Protein AF-A0A2V9DFV7-F1 (afdb_monomer_lite)

Radius of gyration: 19.42 Å; chains: 1; bounding box: 41×51×47 Å

Structure (mmCIF, N/CA/C/O backbone):
data_AF-A0A2V9DFV7-F1
#
_entry.id   AF-A0A2V9DFV7-F1
#
loop_
_atom_site.group_PDB
_atom_site.id
_atom_site.type_symbol
_atom_site.label_atom_id
_atom_site.label_alt_id
_atom_site.label_comp_id
_atom_site.label_asym_id
_atom_site.label_entity_id
_atom_site.label_seq_id
_atom_site.pdbx_PDB_ins_code
_atom_site.Cartn_x
_atom_site.Cartn_y
_atom_site.Cartn_z
_atom_site.occupancy
_atom_site.B_iso_or_equiv
_atom_site.auth_seq_id
_atom_site.auth_comp_id
_atom_site.auth_asym_id
_atom_site.auth_atom_id
_atom_site.pdbx_PDB_model_num
ATOM 1 N N . MET A 1 1 ? 3.235 -15.804 6.729 1.00 54.19 1 MET A N 1
ATOM 2 C CA . MET A 1 1 ? 2.057 -16.683 6.561 1.00 54.19 1 MET A CA 1
ATOM 3 C C . MET A 1 1 ? 1.629 -16.596 5.111 1.00 54.19 1 MET A C 1
ATOM 5 O O . MET A 1 1 ? 1.825 -15.545 4.516 1.00 54.19 1 MET A O 1
ATOM 9 N N . GLN A 1 2 ? 1.103 -17.683 4.562 1.00 50.47 2 GLN A N 1
ATOM 10 C CA . GLN A 1 2 ? 0.587 -17.732 3.204 1.00 50.47 2 GLN A CA 1
ATOM 11 C C . GLN A 1 2 ? -0.926 -17.979 3.248 1.00 50.47 2 GLN A C 1
ATOM 13 O O . GLN A 1 2 ? -1.361 -18.866 3.981 1.00 50.47 2 GLN A O 1
ATOM 18 N N . ALA A 1 3 ? -1.713 -17.205 2.502 1.00 55.41 3 ALA A N 1
ATOM 19 C CA . ALA A 1 3 ? -3.104 -17.540 2.195 1.00 55.41 3 ALA A CA 1
ATOM 20 C C . ALA A 1 3 ? -3.160 -17.851 0.706 1.00 55.41 3 ALA A C 1
ATOM 22 O O . ALA A 1 3 ? -2.707 -17.027 -0.086 1.00 55.41 3 ALA A O 1
ATOM 23 N N . HIS A 1 4 ? -3.617 -19.053 0.347 1.00 57.66 4 HIS A N 1
ATOM 24 C CA . HIS A 1 4 ? -3.520 -19.550 -1.030 1.00 57.66 4 HIS A CA 1
ATOM 25 C C . HIS A 1 4 ? -2.113 -19.346 -1.604 1.00 57.66 4 HIS A C 1
ATOM 27 O O . HIS A 1 4 ? -1.909 -18.802 -2.682 1.00 57.66 4 HIS A O 1
ATOM 33 N N . ALA A 1 5 ? -1.118 -19.640 -0.758 1.00 67.75 5 ALA A N 1
ATOM 34 C CA . ALA A 1 5 ? 0.299 -19.515 -1.052 1.00 67.75 5 ALA A CA 1
ATOM 35 C C . ALA A 1 5 ? 0.847 -18.103 -1.390 1.00 67.75 5 ALA A C 1
ATOM 37 O O . ALA A 1 5 ? 2.057 -17.994 -1.594 1.00 67.75 5 ALA A O 1
ATOM 38 N N . PHE A 1 6 ? 0.032 -17.039 -1.330 1.00 77.88 6 PHE A N 1
ATOM 39 C CA . PHE A 1 6 ? 0.486 -15.644 -1.413 1.00 77.88 6 PHE A CA 1
ATOM 40 C C . PHE A 1 6 ? 0.871 -15.082 -0.046 1.00 77.88 6 PHE A C 1
ATOM 42 O O . PHE A 1 6 ? 0.235 -15.402 0.969 1.00 77.88 6 PHE A O 1
ATOM 49 N N . PRO A 1 7 ? 1.880 -14.200 0.012 1.00 85.38 7 PRO A N 1
ATOM 50 C CA . PRO A 1 7 ? 2.286 -13.586 1.259 1.00 85.38 7 PRO A CA 1
ATOM 51 C C . PRO A 1 7 ? 1.279 -12.497 1.654 1.00 85.38 7 PRO A C 1
ATOM 53 O O . PRO A 1 7 ? 1.305 -11.400 1.119 1.00 85.38 7 PRO A O 1
ATOM 56 N N . VAL A 1 8 ? 0.390 -12.779 2.608 1.00 90.69 8 VAL A N 1
ATOM 57 C CA . VAL A 1 8 ? -0.599 -11.812 3.129 1.00 90.69 8 VAL A CA 1
ATOM 58 C C . VAL A 1 8 ? -0.438 -11.608 4.637 1.00 90.69 8 VAL A C 1
ATOM 60 O O . VAL A 1 8 ? 0.301 -12.340 5.314 1.00 90.69 8 VAL A O 1
ATOM 63 N N . LEU A 1 9 ? -1.135 -10.612 5.186 1.00 91.38 9 LEU A N 1
ATOM 64 C CA . LEU A 1 9 ? -1.293 -10.477 6.632 1.00 91.38 9 LEU A CA 1
ATOM 65 C C . LEU A 1 9 ? -2.339 -11.449 7.168 1.00 91.38 9 LEU A C 1
ATOM 67 O O . LEU A 1 9 ? -3.342 -11.758 6.531 1.00 91.38 9 LEU A O 1
ATOM 71 N N . CYS A 1 10 ? -2.104 -11.914 8.387 1.00 92.00 10 CYS A N 1
ATOM 72 C CA . CYS A 1 10 ? -3.077 -12.709 9.122 1.00 92.00 10 CYS A CA 1
ATOM 73 C C . CYS A 1 10 ? -4.190 -11.807 9.647 1.00 92.00 10 CYS A C 1
ATOM 75 O O . CYS A 1 10 ? -3.902 -10.698 10.091 1.00 92.00 10 CYS A O 1
ATOM 77 N N . GLY A 1 11 ? -5.427 -12.296 9.694 1.00 94.75 11 GLY A N 1
ATOM 78 C CA . GLY A 1 11 ? -6.503 -11.520 10.291 1.00 94.75 11 GLY A CA 1
ATOM 79 C C . GLY A 1 11 ? -7.852 -12.212 10.346 1.00 94.75 11 GLY A C 1
ATOM 80 O O . GLY A 1 11 ? -7.972 -13.416 10.125 1.00 94.75 11 GLY A O 1
ATOM 81 N N . LEU A 1 12 ? -8.862 -11.415 10.674 1.00 96.38 12 LEU A N 1
ATOM 82 C CA . LEU A 1 12 ? -10.252 -11.803 10.860 1.00 96.38 12 LEU A CA 1
ATOM 83 C C . LEU A 1 12 ? -11.132 -10.976 9.928 1.00 96.38 12 LEU A C 1
ATOM 85 O O . LEU A 1 12 ? -11.000 -9.757 9.883 1.00 96.38 12 LEU A O 1
ATOM 89 N N . ILE A 1 13 ? -12.064 -11.628 9.237 1.00 96.06 13 ILE A N 1
ATOM 90 C CA . ILE A 1 13 ? -13.083 -10.964 8.418 1.00 96.06 13 ILE A CA 1
ATOM 91 C C . ILE A 1 13 ? -14.398 -10.994 9.194 1.00 96.06 13 ILE A C 1
ATOM 93 O O . ILE A 1 13 ? -14.888 -12.065 9.554 1.00 96.06 13 ILE A O 1
ATOM 97 N N . LEU A 1 14 ? -14.961 -9.821 9.472 1.00 96.31 14 LEU A N 1
ATOM 98 C CA . LEU A 1 14 ? -16.123 -9.631 10.329 1.00 96.31 14 LEU A CA 1
ATOM 99 C C . LEU A 1 14 ? -17.201 -8.835 9.585 1.00 96.31 14 LEU A C 1
ATOM 101 O O . LEU A 1 14 ? -17.011 -7.667 9.253 1.00 96.31 14 LEU A O 1
ATOM 105 N N . GLY A 1 15 ? -18.364 -9.455 9.371 1.00 93.62 15 GLY A N 1
ATOM 106 C CA . GLY A 1 15 ? -19.565 -8.762 8.878 1.00 93.62 15 GLY A CA 1
ATOM 107 C C . GLY A 1 15 ? -20.386 -8.079 9.981 1.00 93.62 15 GLY A C 1
ATOM 108 O O . GLY A 1 15 ? -21.369 -7.408 9.692 1.00 93.62 15 GLY A O 1
ATOM 109 N N . GLY A 1 16 ? -20.017 -8.275 11.249 1.00 95.81 16 GLY A N 1
ATOM 110 C CA . GLY A 1 16 ? -20.704 -7.708 12.405 1.00 95.81 16 GLY A CA 1
ATOM 111 C C . GLY A 1 16 ? -20.123 -8.204 13.729 1.00 95.81 16 GLY A C 1
ATOM 112 O O . GLY A 1 16 ? -19.316 -9.144 13.772 1.00 95.81 16 GLY A O 1
ATOM 113 N N . TRP A 1 17 ? -20.537 -7.567 14.825 1.00 98.12 17 TRP A N 1
ATOM 114 C CA . TRP A 1 17 ? -20.082 -7.938 16.160 1.00 98.12 17 TRP A CA 1
ATOM 115 C C . TRP A 1 17 ? -21.018 -8.952 16.817 1.00 98.12 17 TRP A C 1
ATOM 117 O O . TRP A 1 17 ? -22.237 -8.809 16.828 1.00 98.12 17 TRP A O 1
ATOM 127 N N . SER A 1 18 ? -20.427 -10.002 17.375 1.00 97.50 18 SER A N 1
ATOM 128 C CA . SER A 1 18 ? -21.111 -11.053 18.121 1.00 97.50 18 SER A CA 1
ATOM 129 C C . SER A 1 18 ? -20.171 -11.582 19.200 1.00 97.50 18 SER A C 1
ATOM 131 O O . SER A 1 18 ? -18.966 -11.334 19.147 1.00 97.50 18 SER A O 1
ATOM 133 N N . ARG A 1 19 ? -20.685 -12.396 20.127 1.00 97.69 19 ARG A N 1
ATOM 134 C CA . ARG A 1 19 ? -19.839 -13.092 21.107 1.00 97.69 19 ARG A CA 1
ATOM 135 C C . ARG A 1 19 ? -18.741 -13.936 20.441 1.00 97.69 19 ARG A C 1
ATOM 137 O O . ARG A 1 19 ? -17.613 -13.954 20.914 1.00 97.69 19 ARG A O 1
ATOM 144 N N . LYS A 1 20 ? -19.046 -14.590 19.311 1.00 97.62 20 LYS A N 1
ATOM 145 C CA . LYS A 1 20 ? -18.047 -15.355 18.543 1.00 97.62 20 LYS A CA 1
ATOM 146 C C . LYS A 1 20 ? -16.973 -14.445 17.943 1.00 97.62 20 LYS A C 1
ATOM 148 O O . LYS A 1 20 ? -15.809 -14.829 17.920 1.00 97.62 20 LYS A O 1
ATOM 153 N N . SER A 1 21 ? -17.358 -13.258 17.467 1.00 97.44 21 SER A N 1
ATOM 154 C CA . SER A 1 21 ? -16.421 -12.257 16.940 1.00 97.44 21 SER A CA 1
ATOM 155 C C . SER A 1 21 ? -15.473 -11.775 18.041 1.00 97.44 21 SER A C 1
ATOM 157 O O . SER A 1 21 ? -14.265 -11.754 17.840 1.00 97.44 21 SER A O 1
ATOM 159 N N . GLU A 1 22 ? -16.009 -11.466 19.223 1.00 98.12 22 GLU A N 1
ATOM 160 C CA . GLU A 1 22 ? -15.235 -11.045 20.395 1.00 98.12 22 GLU A CA 1
ATOM 161 C C . GLU A 1 22 ? -14.238 -12.122 20.846 1.00 98.12 22 GLU A C 1
ATOM 163 O O . GLU A 1 22 ? -13.044 -11.852 20.969 1.00 98.12 22 GLU A O 1
ATOM 168 N N . GLU A 1 23 ? -14.698 -13.368 21.002 1.00 98.06 23 GLU A N 1
ATOM 169 C CA . GLU A 1 23 ? -13.837 -14.510 21.335 1.00 98.06 23 GLU A CA 1
ATOM 170 C C . GLU A 1 23 ? -12.735 -14.720 20.279 1.00 98.06 23 GLU A C 1
ATOM 172 O O . GLU A 1 23 ? -11.585 -15.003 20.628 1.00 98.06 23 GLU A O 1
ATOM 177 N N . ALA A 1 24 ? -13.056 -14.545 18.991 1.00 98.00 24 ALA A N 1
ATOM 178 C CA . ALA A 1 24 ? -12.089 -14.653 17.903 1.00 98.00 24 ALA A CA 1
ATOM 179 C C . ALA A 1 24 ? -11.035 -13.536 17.937 1.00 98.00 24 ALA A C 1
ATOM 181 O O . ALA A 1 24 ? -9.853 -13.840 17.777 1.00 98.00 24 ALA A O 1
ATOM 182 N N . VAL A 1 25 ? -11.432 -12.281 18.183 1.00 98.06 25 VAL A N 1
ATOM 183 C CA . VAL A 1 25 ? -10.513 -11.134 18.299 1.00 98.06 25 VAL A CA 1
ATOM 184 C C . VAL A 1 25 ? -9.579 -11.308 19.494 1.00 98.06 25 VAL A C 1
ATOM 186 O O . VAL A 1 25 ? -8.365 -11.222 19.327 1.00 98.06 25 VAL A O 1
ATOM 189 N N . ILE A 1 26 ? -10.110 -11.644 20.675 1.00 98.00 26 ILE A N 1
ATOM 190 C CA . ILE A 1 26 ? -9.298 -11.880 21.881 1.00 98.00 26 ILE A CA 1
ATOM 191 C C . ILE A 1 26 ? -8.288 -13.003 21.636 1.00 98.00 26 ILE A C 1
ATOM 193 O O . ILE A 1 26 ? -7.104 -12.870 21.958 1.00 98.00 26 ILE A O 1
ATOM 197 N N . ARG A 1 27 ? -8.741 -14.118 21.047 1.00 97.88 27 ARG A N 1
ATOM 198 C CA . ARG A 1 27 ? -7.865 -15.245 20.719 1.00 97.88 27 ARG A CA 1
ATOM 199 C C . ARG A 1 27 ? -6.776 -14.831 19.732 1.00 97.88 27 ARG A C 1
ATOM 201 O O . ARG A 1 27 ? -5.616 -15.140 19.985 1.00 97.88 27 ARG A O 1
ATOM 208 N N . PHE A 1 28 ? -7.133 -14.119 18.664 1.00 97.62 28 PHE A N 1
ATOM 209 C CA . PHE A 1 28 ? -6.192 -13.633 17.657 1.00 97.62 28 PHE A CA 1
ATOM 210 C C . PHE A 1 28 ? -5.119 -12.725 18.273 1.00 97.62 28 PHE A C 1
ATOM 212 O O . PHE A 1 28 ? -3.931 -12.997 18.112 1.00 97.62 28 PHE A O 1
ATOM 219 N N . CYS A 1 29 ? -5.520 -11.709 19.044 1.00 97.50 29 CYS A N 1
ATOM 220 C CA . CYS A 1 29 ? -4.601 -10.798 19.731 1.00 97.50 29 CYS A CA 1
ATOM 221 C C . CYS A 1 29 ? -3.649 -11.542 20.675 1.00 97.50 29 CYS A C 1
ATOM 223 O O . CYS A 1 29 ? -2.445 -11.290 20.666 1.00 97.50 29 CYS A O 1
ATOM 225 N N . ARG A 1 30 ? -4.165 -12.511 21.443 1.00 97.06 30 ARG A N 1
ATOM 226 C CA . ARG A 1 30 ? -3.360 -13.331 22.358 1.00 97.06 30 ARG A CA 1
ATOM 227 C C . ARG A 1 30 ? -2.368 -14.230 21.620 1.00 97.06 30 ARG A C 1
ATOM 229 O O . ARG A 1 30 ? -1.208 -14.288 22.003 1.00 97.06 30 ARG A O 1
ATOM 236 N N . GLU A 1 31 ? -2.814 -14.941 20.587 1.00 96.62 31 GLU A N 1
ATOM 237 C CA . GLU A 1 31 ? -1.966 -15.855 19.805 1.00 96.62 31 GLU A CA 1
ATOM 238 C C . GLU A 1 31 ? -0.876 -15.113 19.027 1.00 96.62 31 GLU A C 1
ATOM 240 O O . GLU A 1 31 ? 0.203 -15.657 18.806 1.00 96.62 31 GLU A O 1
ATOM 245 N N . ARG A 1 32 ? -1.147 -13.867 18.628 1.00 94.88 32 ARG A N 1
ATOM 246 C CA . ARG A 1 32 ? -0.197 -13.011 17.908 1.00 94.88 32 ARG A CA 1
ATOM 247 C C . ARG A 1 32 ? 0.623 -12.098 18.804 1.00 94.88 32 ARG A C 1
ATOM 249 O O . ARG A 1 32 ? 1.572 -11.501 18.311 1.00 94.88 32 ARG A O 1
ATOM 256 N N . ASN A 1 33 ? 0.292 -12.020 20.092 1.00 96.38 33 ASN A N 1
ATOM 257 C CA . ASN A 1 33 ? 0.890 -11.093 21.046 1.00 96.38 33 ASN A CA 1
ATOM 258 C C . ASN A 1 33 ? 0.827 -9.630 20.561 1.00 96.38 33 ASN A C 1
ATOM 260 O O . ASN A 1 33 ? 1.839 -8.931 20.518 1.00 96.38 33 ASN A O 1
ATOM 264 N N . VAL A 1 34 ? -0.368 -9.183 20.161 1.00 95.56 34 VAL A N 1
ATOM 265 C CA . VAL A 1 34 ? -0.616 -7.819 19.666 1.00 95.56 34 VAL A CA 1
ATOM 266 C C . VAL A 1 34 ? -1.775 -7.166 20.413 1.00 95.56 34 VAL A C 1
ATOM 268 O O . VAL A 1 34 ? -2.800 -7.799 20.661 1.00 95.56 34 VAL A O 1
ATOM 271 N N . SER A 1 35 ? -1.614 -5.889 20.758 1.00 95.56 35 SER A N 1
ATOM 272 C CA . SER A 1 35 ? -2.653 -5.035 21.353 1.00 95.56 35 SER A CA 1
ATOM 273 C C . SER A 1 35 ? -3.431 -4.237 20.315 1.00 95.56 35 SER A C 1
ATOM 275 O O . SER A 1 35 ? -4.569 -3.845 20.575 1.00 95.56 35 SER A O 1
ATOM 277 N N . ASP A 1 36 ? -2.823 -4.026 19.151 1.00 96.25 36 ASP A N 1
ATOM 278 C CA . ASP A 1 36 ? -3.325 -3.184 18.076 1.00 96.25 36 ASP A CA 1
ATOM 279 C C . ASP A 1 36 ? -3.640 -4.016 16.835 1.00 96.25 36 ASP A C 1
ATOM 281 O O . ASP A 1 36 ? -3.017 -5.047 16.572 1.00 96.25 36 ASP A O 1
ATOM 285 N N . LEU A 1 37 ? -4.622 -3.554 16.070 1.00 96.50 37 LEU A N 1
ATOM 286 C CA . LEU A 1 37 ? -5.129 -4.218 14.877 1.00 96.50 37 LEU A CA 1
ATOM 287 C C . LEU A 1 37 ? -5.132 -3.236 13.715 1.00 96.50 37 LEU A C 1
ATOM 289 O O . LEU A 1 37 ? -5.629 -2.117 13.849 1.00 96.50 37 LEU A O 1
ATOM 293 N N . LEU A 1 38 ? -4.614 -3.667 12.566 1.00 95.56 38 LEU A N 1
ATOM 294 C CA . LEU A 1 38 ? -4.767 -2.924 11.321 1.00 95.56 38 LEU A CA 1
ATOM 295 C C . LEU A 1 38 ? -6.188 -3.134 10.793 1.00 95.56 38 LEU A C 1
ATOM 297 O O . LEU A 1 38 ? -6.636 -4.264 10.605 1.00 95.56 38 LEU A O 1
ATOM 301 N N . VAL A 1 39 ? -6.892 -2.038 10.537 1.00 95.19 39 VAL A N 1
ATOM 302 C CA . VAL A 1 39 ? -8.254 -2.046 10.009 1.00 95.19 39 VAL A CA 1
ATOM 303 C C . VAL A 1 39 ? -8.206 -1.933 8.495 1.00 95.19 39 VAL A C 1
ATOM 305 O O . VAL A 1 39 ? -7.732 -0.939 7.951 1.00 95.19 39 VAL A O 1
ATOM 308 N N . ARG A 1 40 ? -8.781 -2.905 7.800 1.00 93.62 40 ARG A N 1
ATOM 309 C CA . ARG A 1 40 ? -9.197 -2.797 6.399 1.00 93.62 40 ARG A CA 1
ATOM 310 C C . ARG A 1 40 ? -10.720 -2.869 6.343 1.00 93.62 40 ARG A C 1
ATOM 312 O O . ARG A 1 40 ? -11.356 -3.460 7.215 1.00 93.62 40 ARG A O 1
ATOM 319 N N . ILE A 1 41 ? -11.303 -2.217 5.347 1.00 93.44 41 ILE A N 1
ATOM 320 C CA . ILE A 1 41 ? -12.753 -2.167 5.168 1.00 93.44 41 ILE A CA 1
ATOM 321 C C . ILE A 1 41 ? -13.081 -2.471 3.721 1.00 93.44 41 ILE A C 1
ATOM 323 O O . ILE A 1 41 ? -12.396 -1.995 2.821 1.00 93.44 41 ILE A O 1
ATOM 327 N N . GLU A 1 42 ? -14.147 -3.230 3.532 1.00 90.81 42 GLU A N 1
ATOM 328 C CA . GLU A 1 42 ? -14.678 -3.578 2.225 1.00 90.81 42 GLU A CA 1
ATOM 329 C C . GLU A 1 42 ? -16.160 -3.240 2.184 1.00 90.81 42 GLU A C 1
ATOM 331 O O . GLU A 1 42 ? -16.889 -3.469 3.153 1.00 90.81 42 GLU A O 1
ATOM 336 N N . LYS A 1 43 ? -16.629 -2.698 1.061 1.00 89.50 43 LYS A N 1
ATOM 337 C CA . LYS A 1 43 ? -18.053 -2.440 0.848 1.00 89.50 43 LYS A CA 1
ATOM 338 C C . LYS A 1 43 ? -18.532 -3.277 -0.334 1.00 89.50 43 LYS A C 1
ATOM 340 O O . LYS A 1 43 ? -18.165 -2.966 -1.466 1.00 89.50 43 LYS A O 1
ATOM 345 N N . PRO A 1 44 ? -19.342 -4.327 -0.101 1.00 85.62 44 PRO A N 1
ATOM 346 C CA . PRO A 1 44 ? -19.797 -5.208 -1.169 1.00 85.62 44 PRO A CA 1
ATOM 347 C C . PRO A 1 44 ? -20.413 -4.431 -2.340 1.00 85.62 44 PRO A C 1
ATOM 349 O O . PRO A 1 44 ? -21.220 -3.522 -2.140 1.00 85.62 44 PRO A O 1
ATOM 352 N N . GLY A 1 45 ? -20.011 -4.784 -3.562 1.00 81.56 45 GLY A N 1
ATOM 353 C CA . GLY A 1 45 ? -20.468 -4.126 -4.790 1.00 81.56 45 GLY A CA 1
ATOM 354 C C . GLY A 1 45 ? -19.858 -2.745 -5.056 1.00 81.56 45 GLY A C 1
ATOM 355 O O . GLY A 1 45 ? -20.251 -2.090 -6.019 1.00 81.56 45 GLY A O 1
ATOM 356 N N . GLN A 1 46 ? -18.911 -2.278 -4.237 1.00 81.44 46 GLN A N 1
ATOM 357 C CA . GLN A 1 46 ? -18.177 -1.037 -4.478 1.00 81.44 46 GLN A CA 1
ATOM 358 C C . GLN A 1 46 ? -16.680 -1.307 -4.534 1.00 81.44 46 GLN A C 1
ATOM 360 O O . GLN A 1 46 ? -16.111 -1.883 -3.616 1.00 81.44 46 GLN A O 1
ATOM 365 N N . ARG A 1 47 ? -16.026 -0.815 -5.592 1.00 72.56 47 ARG A N 1
ATOM 366 C CA . ARG A 1 47 ? -14.565 -0.906 -5.719 1.00 72.56 47 ARG A CA 1
ATOM 367 C C . ARG A 1 47 ? -13.844 -0.086 -4.647 1.00 72.56 47 ARG A C 1
ATOM 369 O O . ARG A 1 47 ? -12.791 -0.487 -4.176 1.00 72.56 47 ARG A O 1
ATOM 376 N N . TRP A 1 48 ? -14.406 1.065 -4.277 1.00 75.50 48 TRP A N 1
ATOM 377 C CA . TRP A 1 48 ? -13.841 1.948 -3.262 1.00 75.50 48 TRP A CA 1
ATOM 378 C C . TRP A 1 48 ? -14.942 2.560 -2.404 1.00 75.50 48 TRP A C 1
ATOM 380 O O . TRP A 1 48 ? -15.888 3.145 -2.928 1.00 75.50 48 TRP A O 1
ATOM 390 N N . ALA A 1 49 ? -14.779 2.487 -1.084 1.00 83.56 49 ALA A N 1
ATOM 391 C CA . ALA A 1 49 ? -15.562 3.283 -0.149 1.00 83.56 49 ALA A CA 1
ATOM 392 C C . ALA A 1 49 ? -14.938 4.681 0.032 1.00 83.56 49 ALA A C 1
ATOM 394 O O . ALA A 1 49 ? -13.707 4.841 0.014 1.00 83.56 49 ALA A O 1
ATOM 395 N N . THR A 1 50 ? -15.799 5.687 0.233 1.00 84.94 50 THR A N 1
ATOM 396 C CA . THR A 1 50 ? -15.393 7.043 0.649 1.00 84.94 50 THR A CA 1
ATOM 397 C C . THR A 1 50 ? -14.689 6.995 1.999 1.00 84.94 50 THR A C 1
ATOM 399 O O . THR A 1 50 ? -13.629 7.594 2.170 1.00 84.94 50 THR A O 1
ATOM 402 N N . ARG A 1 51 ? -15.246 6.213 2.932 1.00 90.44 51 ARG A N 1
ATOM 403 C CA . ARG A 1 51 ? -14.579 5.886 4.185 1.00 90.44 51 ARG A CA 1
ATOM 404 C C . ARG A 1 51 ? -13.291 5.126 3.890 1.00 90.44 51 ARG A C 1
ATOM 406 O O . ARG A 1 51 ? -13.265 4.243 3.032 1.00 90.44 51 ARG A O 1
ATOM 413 N N . ARG A 1 52 ? -12.217 5.474 4.587 1.00 89.44 52 ARG A N 1
ATOM 414 C CA . ARG A 1 52 ? -10.905 4.837 4.459 1.00 89.44 52 ARG A CA 1
ATOM 415 C C . ARG A 1 52 ? -10.707 3.797 5.559 1.00 89.44 52 ARG A C 1
ATOM 417 O O . ARG A 1 52 ? -11.223 3.959 6.657 1.00 89.44 52 ARG A O 1
ATOM 424 N N . GLY A 1 53 ? -9.958 2.744 5.240 1.00 90.56 53 GLY A N 1
ATOM 425 C CA . GLY A 1 53 ? -9.269 1.888 6.209 1.00 90.56 53 GLY A CA 1
ATOM 426 C C . GLY A 1 53 ? -7.771 2.208 6.205 1.00 90.56 53 GLY A C 1
ATOM 427 O O . GLY A 1 53 ? -7.371 3.329 5.893 1.00 90.56 53 GLY A O 1
ATOM 428 N N . GLY A 1 54 ? -6.934 1.214 6.487 1.00 89.69 54 GLY A N 1
ATOM 429 C CA . GLY A 1 54 ? -5.476 1.344 6.485 1.00 89.69 54 GLY A CA 1
ATOM 430 C C . GLY A 1 54 ? -4.927 2.085 7.704 1.00 89.69 54 GLY A C 1
ATOM 431 O O . GLY A 1 54 ? -3.877 2.707 7.610 1.00 89.69 54 GLY A O 1
ATOM 432 N N . TYR A 1 55 ? -5.644 2.065 8.829 1.00 90.56 55 TYR A N 1
ATOM 433 C CA . TYR A 1 55 ? -5.202 2.637 10.103 1.00 90.56 55 TYR A CA 1
ATOM 434 C C . TYR A 1 55 ? -5.247 1.579 11.205 1.00 90.56 55 TYR A C 1
ATOM 436 O O . TYR A 1 55 ? -5.973 0.590 11.099 1.00 90.56 55 TYR A O 1
ATOM 444 N N . THR A 1 56 ? -4.474 1.783 12.268 1.00 92.81 56 THR A N 1
ATOM 445 C CA . THR A 1 56 ? -4.437 0.880 13.420 1.00 92.81 56 THR A CA 1
ATOM 446 C C . THR A 1 56 ? -5.352 1.365 14.536 1.00 92.81 56 THR A C 1
ATOM 448 O O . THR A 1 56 ? -5.459 2.567 14.778 1.00 92.81 56 THR A O 1
ATOM 451 N N . ILE A 1 57 ? -5.981 0.430 15.241 1.00 94.69 57 ILE A N 1
ATOM 452 C CA . ILE A 1 57 ? -6.757 0.695 16.456 1.00 94.69 57 ILE A CA 1
ATOM 453 C C . ILE A 1 57 ? -6.289 -0.210 17.587 1.00 94.69 57 ILE A C 1
ATOM 455 O O . ILE A 1 57 ? -5.837 -1.325 17.330 1.00 94.69 57 ILE A O 1
ATOM 459 N N . ALA A 1 58 ? -6.506 0.215 18.830 1.00 96.25 58 ALA A N 1
ATOM 460 C CA . ALA A 1 58 ? -6.445 -0.700 19.960 1.00 96.25 58 ALA A CA 1
ATOM 461 C C . ALA A 1 58 ? -7.540 -1.771 19.815 1.00 96.25 58 ALA A C 1
ATOM 463 O O . ALA A 1 58 ? -8.681 -1.465 19.451 1.00 96.25 58 ALA A O 1
ATOM 464 N N . SER A 1 59 ? -7.217 -3.022 20.132 1.00 96.88 59 SER A N 1
ATOM 465 C CA . SER A 1 59 ? -8.143 -4.163 20.056 1.00 96.88 59 SER A CA 1
ATOM 466 C C . SER A 1 59 ? -9.426 -3.958 20.872 1.00 96.88 59 SER A C 1
ATOM 468 O O . SER A 1 59 ? -10.504 -4.373 20.452 1.00 96.88 59 SER A O 1
ATOM 470 N N . GLU A 1 60 ? -9.343 -3.225 21.980 1.00 97.00 60 GLU A N 1
ATOM 471 C CA . GLU A 1 60 ? -10.473 -2.818 22.826 1.00 97.00 60 GLU A CA 1
ATOM 472 C C . GLU A 1 60 ? -11.507 -1.962 22.074 1.00 97.00 60 GLU A C 1
ATOM 474 O O . GLU A 1 60 ? -12.698 -1.995 22.379 1.00 97.00 60 GLU A O 1
ATOM 479 N N . SER A 1 61 ? -11.069 -1.222 21.051 1.00 97.31 61 SER A N 1
ATOM 480 C CA . SER A 1 61 ? -11.932 -0.395 20.198 1.00 97.31 61 SER A CA 1
ATOM 481 C C . SER A 1 61 ? -12.559 -1.172 19.036 1.00 97.31 61 SER A C 1
ATOM 483 O O . SER A 1 61 ? -13.362 -0.615 18.287 1.00 97.31 61 SER A O 1
ATOM 485 N N . ALA A 1 62 ? -12.219 -2.455 18.854 1.00 97.44 62 ALA A N 1
ATOM 486 C CA . ALA A 1 62 ? -12.685 -3.238 17.712 1.00 97.44 62 ALA A CA 1
ATOM 487 C C . ALA A 1 62 ? -14.211 -3.376 17.690 1.00 97.44 62 ALA A C 1
ATOM 489 O O . ALA A 1 62 ? -14.817 -3.275 16.625 1.00 97.44 62 ALA A O 1
ATOM 490 N N . ARG A 1 63 ? -14.843 -3.547 18.858 1.00 97.94 63 ARG A N 1
ATOM 491 C CA . ARG A 1 63 ? -16.298 -3.704 18.958 1.00 97.94 63 ARG A CA 1
ATOM 492 C C . ARG A 1 63 ? -17.053 -2.516 18.379 1.00 97.94 63 ARG A C 1
ATOM 494 O O . ARG A 1 63 ? -17.862 -2.691 17.471 1.00 97.94 63 ARG A O 1
ATOM 501 N N . SER A 1 64 ? -16.785 -1.326 18.910 1.00 97.50 64 SER A N 1
ATOM 502 C CA . SER A 1 64 ? -17.496 -0.108 18.519 1.00 97.50 64 SER A CA 1
ATOM 503 C C . SER A 1 64 ? -17.273 0.211 17.044 1.00 97.50 64 SER A C 1
ATOM 505 O O . SER A 1 64 ? -18.214 0.591 16.348 1.00 97.50 64 SER A O 1
ATOM 507 N N . LEU A 1 65 ? -16.053 -0.008 16.542 1.00 96.56 65 LEU A N 1
ATOM 508 C CA . LEU A 1 65 ? -15.742 0.176 15.132 1.00 96.56 65 LEU A CA 1
ATOM 509 C C . LEU A 1 65 ? -16.514 -0.805 14.239 1.00 96.56 65 LEU A C 1
ATOM 511 O O . LEU A 1 65 ? -17.129 -0.373 13.269 1.00 96.56 65 LEU A O 1
ATOM 515 N N . VAL A 1 66 ? -16.498 -2.104 14.552 1.00 97.50 66 VAL A N 1
ATOM 516 C CA . VAL A 1 66 ? -17.175 -3.131 13.742 1.00 97.50 66 VAL A CA 1
ATOM 517 C C . VAL A 1 66 ? -18.687 -2.918 13.739 1.00 97.50 66 VAL A C 1
ATOM 519 O O . VAL A 1 66 ? -19.308 -3.030 12.686 1.00 97.50 66 VAL A O 1
ATOM 522 N N . GLU A 1 67 ? -19.292 -2.586 14.883 1.00 97.31 67 GLU A N 1
ATOM 523 C CA . GLU A 1 67 ? -20.726 -2.273 14.964 1.00 97.31 67 GLU A CA 1
ATOM 524 C C . GLU A 1 67 ? -21.077 -1.049 14.097 1.00 97.31 67 GLU A C 1
ATOM 526 O O . GLU A 1 67 ? -22.046 -1.086 13.335 1.00 97.31 67 GLU A O 1
ATOM 531 N N . ASN A 1 68 ? -20.258 0.009 14.143 1.00 96.06 68 ASN A N 1
ATOM 532 C CA . ASN A 1 68 ? -20.448 1.197 13.314 1.00 96.06 68 ASN A CA 1
ATOM 533 C C . ASN A 1 68 ? -20.291 0.893 11.811 1.00 96.06 68 ASN A C 1
ATOM 535 O O . ASN A 1 68 ? -21.173 1.241 11.030 1.00 96.06 68 ASN A O 1
ATOM 539 N N . LEU A 1 69 ? -19.235 0.186 11.406 1.00 96.06 69 LEU A N 1
ATOM 540 C CA . LEU A 1 69 ? -19.001 -0.190 10.006 1.00 96.06 69 LEU A CA 1
ATOM 541 C C . LEU A 1 69 ? -20.092 -1.123 9.462 1.00 96.06 69 LEU A C 1
ATOM 543 O O . LEU A 1 69 ? -20.564 -0.937 8.339 1.00 96.06 69 LEU A O 1
ATOM 547 N N . ALA A 1 70 ? -20.550 -2.084 10.267 1.00 95.62 70 ALA A N 1
ATOM 548 C CA . ALA A 1 70 ? -21.640 -2.979 9.887 1.00 95.62 70 ALA A CA 1
ATOM 549 C C . ALA A 1 70 ? -22.950 -2.209 9.643 1.00 95.62 70 ALA A C 1
ATOM 551 O O . ALA A 1 70 ? -23.676 -2.520 8.699 1.00 95.62 70 ALA A O 1
ATOM 552 N N . SER A 1 71 ? -23.227 -1.160 10.429 1.00 95.56 71 SER A N 1
ATOM 553 C CA . SER A 1 71 ? -24.395 -0.291 10.212 1.00 95.56 71 SER A CA 1
ATOM 554 C C . SER A 1 71 ? -24.345 0.489 8.887 1.00 95.56 71 SER A C 1
ATOM 556 O O . SER A 1 71 ? -25.385 0.855 8.346 1.00 95.56 71 SER A O 1
ATOM 558 N N . GLU A 1 72 ? -23.149 0.675 8.320 1.00 93.69 72 GLU A N 1
ATOM 559 C CA . GLU A 1 72 ? -22.912 1.302 7.011 1.00 93.69 72 GLU A CA 1
ATOM 560 C C . GLU A 1 72 ? -22.881 0.281 5.853 1.00 93.69 72 GLU A C 1
ATOM 562 O O . GLU A 1 72 ? -22.606 0.640 4.698 1.00 93.69 72 GLU A O 1
ATOM 567 N N . GLY A 1 73 ? -23.163 -0.995 6.153 1.00 93.94 73 GLY A N 1
ATOM 568 C CA . GLY A 1 73 ? -23.120 -2.106 5.204 1.00 93.94 73 GLY A CA 1
ATOM 569 C C . GLY A 1 73 ? -21.701 -2.506 4.793 1.00 93.94 73 GLY A C 1
ATOM 570 O O . GLY A 1 73 ? -21.517 -3.026 3.694 1.00 93.94 73 GLY A O 1
ATOM 571 N N . MET A 1 74 ? -20.695 -2.222 5.627 1.00 94.56 74 MET A N 1
ATOM 572 C CA . MET A 1 74 ? -19.297 -2.564 5.361 1.00 94.56 74 MET A CA 1
ATOM 573 C C . MET A 1 74 ? -18.881 -3.851 6.078 1.00 94.56 74 MET A C 1
ATOM 575 O O . MET A 1 74 ? -19.319 -4.146 7.189 1.00 94.56 74 MET A O 1
ATOM 579 N N . VAL A 1 75 ? -17.970 -4.590 5.452 1.00 94.44 75 VAL A N 1
ATOM 580 C CA . VAL A 1 75 ? -17.228 -5.696 6.056 1.00 94.44 75 VAL A CA 1
ATOM 581 C C . VAL A 1 75 ? -15.940 -5.139 6.650 1.00 94.44 75 VAL A C 1
ATOM 583 O O . VAL A 1 75 ? -15.222 -4.375 6.004 1.00 94.44 75 VAL A O 1
ATOM 586 N N . THR A 1 76 ? -15.640 -5.521 7.888 1.00 96.44 76 THR A N 1
ATOM 587 C CA . THR A 1 76 ? -14.402 -5.132 8.571 1.00 96.44 76 THR A CA 1
ATOM 588 C C . THR A 1 76 ? -13.405 -6.276 8.509 1.00 96.44 76 THR A C 1
ATOM 590 O O . THR A 1 76 ? -13.746 -7.415 8.816 1.00 96.44 76 THR A O 1
ATOM 593 N N . ILE A 1 77 ? -12.162 -5.977 8.162 1.00 96.19 77 ILE A N 1
ATOM 594 C CA . ILE A 1 77 ? -11.061 -6.934 8.160 1.00 96.19 77 ILE A CA 1
ATOM 595 C C . ILE A 1 77 ? -10.034 -6.439 9.180 1.00 96.19 77 ILE A C 1
ATOM 597 O O . ILE A 1 77 ? -9.460 -5.364 9.021 1.00 96.19 77 ILE A O 1
ATOM 601 N N . LEU A 1 78 ? -9.834 -7.201 10.253 1.00 97.00 78 LEU A N 1
ATOM 602 C CA . LEU A 1 78 ? -8.892 -6.886 11.327 1.00 97.00 78 LEU A CA 1
ATOM 603 C C . LEU A 1 78 ? -7.634 -7.728 11.142 1.00 97.00 78 LEU A C 1
ATOM 605 O O . LEU A 1 78 ? -7.694 -8.950 11.259 1.00 97.00 78 LEU A O 1
ATOM 609 N N . LEU A 1 79 ? -6.513 -7.087 10.838 1.00 96.25 79 LEU A N 1
ATOM 610 C CA . LEU A 1 79 ? -5.248 -7.736 10.502 1.00 96.25 79 LEU A CA 1
ATOM 611 C C . LEU A 1 79 ? -4.215 -7.570 11.625 1.00 96.25 79 LEU A C 1
ATOM 613 O O . LEU A 1 79 ? -4.341 -6.688 12.481 1.00 96.25 79 LEU A O 1
ATOM 617 N N . GLU A 1 80 ? -3.163 -8.396 11.592 1.00 94.50 80 GLU A N 1
ATOM 618 C CA . GLU A 1 80 ? -1.943 -8.143 12.368 1.00 94.50 80 GLU A CA 1
ATOM 619 C C . GLU A 1 80 ? -1.425 -6.717 12.078 1.00 94.50 80 GLU A C 1
ATOM 621 O O . GLU A 1 80 ? -1.566 -6.232 10.951 1.00 94.50 80 GLU A O 1
ATOM 626 N N . PRO A 1 81 ? -0.889 -6.001 13.082 1.00 91.31 81 PRO A N 1
ATOM 627 C CA . PRO A 1 81 ? -0.509 -4.609 12.919 1.00 91.31 81 PRO A CA 1
ATOM 628 C C . PRO A 1 81 ? 0.633 -4.481 11.908 1.00 91.31 81 PRO A C 1
ATOM 630 O O . PRO A 1 81 ? 1.696 -5.081 12.059 1.00 91.31 81 PRO A O 1
ATOM 633 N N . ALA A 1 82 ? 0.414 -3.648 10.897 1.00 91.31 82 ALA A N 1
ATOM 634 C CA . ALA A 1 82 ? 1.428 -3.187 9.962 1.00 91.31 82 ALA A CA 1
ATOM 635 C C . ALA A 1 82 ? 1.212 -1.688 9.748 1.00 91.31 82 ALA A C 1
ATOM 637 O O . ALA A 1 82 ? 0.084 -1.254 9.500 1.00 91.31 82 ALA A O 1
ATOM 638 N N . SER A 1 83 ? 2.273 -0.893 9.905 1.00 89.25 83 SER A N 1
ATOM 639 C CA . SER A 1 83 ? 2.173 0.548 9.681 1.00 89.25 83 SER A CA 1
ATOM 640 C C . SER A 1 83 ? 2.351 0.860 8.196 1.00 89.25 83 SER A C 1
ATOM 642 O O . SER A 1 83 ? 3.424 0.567 7.669 1.00 89.25 83 SER A O 1
ATOM 644 N N . PRO A 1 84 ? 1.388 1.544 7.550 1.00 85.00 84 PRO A N 1
ATOM 645 C CA . PRO A 1 84 ? 1.524 2.000 6.164 1.00 85.00 84 PRO A CA 1
ATOM 646 C C . PRO A 1 84 ? 2.550 3.138 6.003 1.00 85.00 84 PRO A C 1
ATOM 648 O O . PRO A 1 84 ? 2.694 3.702 4.921 1.00 85.00 84 PRO A O 1
ATOM 651 N N . TYR A 1 85 ? 3.205 3.564 7.089 1.00 92.50 85 TYR A N 1
ATOM 652 C CA . TYR A 1 85 ? 4.259 4.585 7.071 1.00 92.50 85 TYR A CA 1
ATOM 653 C C . TYR A 1 85 ? 5.666 3.968 7.076 1.00 92.50 85 TYR A C 1
ATOM 655 O O . TYR A 1 85 ? 6.649 4.697 6.973 1.00 92.50 85 TYR A O 1
ATOM 663 N N . MET A 1 86 ? 5.751 2.639 7.203 1.00 93.00 86 MET A N 1
ATOM 664 C CA . MET A 1 86 ? 6.993 1.864 7.310 1.00 93.00 86 MET A CA 1
ATOM 665 C C . MET A 1 86 ? 7.230 0.931 6.121 1.00 93.00 86 MET A C 1
ATOM 667 O O . MET A 1 86 ? 8.118 0.076 6.173 1.00 93.00 86 MET A O 1
ATOM 671 N N . ASP A 1 87 ? 6.426 1.064 5.071 1.00 94.69 87 ASP A N 1
ATOM 672 C CA . ASP A 1 87 ? 6.623 0.319 3.835 1.00 94.69 87 ASP A CA 1
ATOM 673 C C . ASP A 1 87 ? 7.918 0.796 3.162 1.00 94.69 87 ASP A C 1
ATOM 675 O O . ASP A 1 87 ? 8.152 1.994 3.028 1.00 94.69 87 ASP A O 1
ATOM 679 N N . LEU A 1 88 ? 8.777 -0.137 2.752 1.00 95.75 88 LEU A N 1
ATOM 680 C CA . LEU A 1 88 ? 9.997 0.149 1.996 1.00 95.75 88 LEU A CA 1
ATOM 681 C C . LEU A 1 88 ? 9.668 0.520 0.553 1.00 95.75 88 LEU A C 1
ATOM 683 O O . LEU A 1 88 ? 10.206 1.477 0.024 1.00 95.75 88 LEU A O 1
ATOM 687 N N . PHE A 1 89 ? 8.795 -0.252 -0.085 1.00 97.31 89 PHE A N 1
ATOM 688 C CA . PHE A 1 89 ? 8.311 0.008 -1.435 1.00 97.31 89 PHE A CA 1
ATOM 689 C C . PHE A 1 89 ? 6.908 -0.560 -1.553 1.00 97.31 89 PHE A C 1
ATOM 691 O O . PHE A 1 89 ? 6.651 -1.674 -1.089 1.00 97.31 89 PHE A O 1
ATOM 698 N N . SER A 1 90 ? 6.024 0.177 -2.213 1.00 97.31 90 SER A N 1
ATOM 699 C CA . SER A 1 90 ? 4.691 -0.305 -2.558 1.00 97.31 90 SER A CA 1
ATOM 700 C C . SER A 1 90 ? 4.551 -0.379 -4.069 1.00 97.31 90 SER A C 1
ATOM 702 O O . SER A 1 90 ? 4.976 0.523 -4.788 1.00 97.31 90 SER A O 1
ATOM 704 N N . LEU A 1 91 ? 3.977 -1.476 -4.548 1.00 97.38 91 LEU A N 1
ATOM 705 C CA . LEU A 1 91 ? 3.864 -1.798 -5.959 1.00 97.38 91 LEU A CA 1
ATOM 706 C C . LEU A 1 91 ? 2.413 -2.091 -6.313 1.00 97.38 91 LEU A C 1
ATOM 708 O O . LEU A 1 91 ? 1.672 -2.715 -5.549 1.00 97.38 91 LEU A O 1
ATOM 712 N N . THR A 1 92 ? 2.028 -1.697 -7.516 1.00 96.50 92 THR A N 1
ATOM 713 C CA . THR A 1 92 ? 0.832 -2.205 -8.176 1.00 96.50 92 THR A CA 1
ATOM 714 C C . THR A 1 92 ? 1.185 -2.650 -9.582 1.00 96.50 92 THR A C 1
ATOM 716 O O . THR A 1 92 ? 2.159 -2.186 -10.169 1.00 96.50 92 THR A O 1
ATOM 719 N N . SER A 1 93 ? 0.422 -3.590 -10.114 1.00 95.69 93 SER A N 1
ATOM 720 C CA . SER A 1 93 ? 0.608 -4.087 -11.464 1.00 95.69 93 SER A CA 1
ATOM 721 C C . SER A 1 93 ? -0.720 -4.283 -12.161 1.00 95.69 93 SER A C 1
ATOM 723 O O . SER A 1 93 ? -1.733 -4.565 -11.518 1.00 95.69 93 SER A O 1
ATOM 725 N N . VAL A 1 94 ? -0.688 -4.166 -13.481 1.00 94.19 94 VAL A N 1
ATOM 726 C CA . VAL A 1 94 ? -1.760 -4.586 -14.375 1.00 94.19 94 VAL A CA 1
ATOM 727 C C . VAL A 1 94 ? -1.152 -5.573 -15.355 1.00 94.19 94 VAL A C 1
ATOM 729 O O . VAL A 1 94 ? -0.145 -5.278 -15.992 1.00 94.19 94 VAL A O 1
ATOM 732 N N . CYS A 1 95 ? -1.753 -6.751 -15.454 1.00 92.88 95 CYS A N 1
ATOM 733 C CA . CYS A 1 95 ? -1.359 -7.778 -16.400 1.00 92.88 95 CYS A CA 1
ATOM 734 C C . CYS A 1 95 ? -2.486 -8.011 -17.402 1.00 92.88 95 CYS A C 1
ATOM 736 O O . CYS A 1 95 ? -3.634 -8.225 -17.011 1.00 92.88 95 CYS A O 1
ATOM 738 N N . ASP A 1 96 ? -2.140 -7.975 -18.685 1.00 91.31 96 ASP A N 1
ATOM 739 C CA . ASP A 1 96 ? -2.966 -8.462 -19.780 1.00 91.31 96 ASP A CA 1
ATOM 740 C C . ASP A 1 96 ? -2.672 -9.950 -19.970 1.00 91.31 96 ASP A C 1
ATOM 742 O O . ASP A 1 96 ? -1.564 -10.351 -20.334 1.00 91.31 96 ASP A O 1
ATOM 746 N N . VAL A 1 97 ? -3.667 -10.779 -19.662 1.00 88.94 97 VAL A N 1
ATOM 747 C CA . VAL A 1 97 ? -3.515 -12.231 -19.653 1.00 88.94 97 VAL A CA 1
ATOM 748 C C . VAL A 1 97 ? -3.267 -12.731 -21.069 1.00 88.94 97 VAL A C 1
ATOM 750 O O . VAL A 1 97 ? -2.385 -13.557 -21.278 1.00 88.94 97 VAL A O 1
ATOM 753 N N . ASP A 1 98 ? -4.003 -12.232 -22.058 1.00 87.12 98 ASP A N 1
ATOM 754 C CA . ASP A 1 98 ? -3.945 -12.728 -23.434 1.00 87.12 98 ASP A CA 1
ATOM 755 C C . ASP A 1 98 ? -2.573 -12.496 -24.073 1.00 87.12 98 ASP A C 1
ATOM 757 O O . ASP A 1 98 ? -2.023 -13.403 -24.699 1.00 87.12 98 ASP A O 1
ATOM 761 N N . THR A 1 99 ? -2.004 -11.310 -23.872 1.00 88.06 99 THR A N 1
ATOM 762 C CA . THR A 1 99 ? -0.710 -10.911 -24.439 1.00 88.06 99 THR A CA 1
ATOM 763 C C . THR A 1 99 ? 0.479 -11.194 -23.526 1.00 88.06 99 THR A C 1
ATOM 765 O O . THR A 1 99 ? 1.617 -11.097 -23.982 1.00 88.06 99 THR A O 1
ATOM 768 N N . GLY A 1 100 ? 0.238 -11.487 -22.246 1.00 88.62 100 GLY A N 1
ATOM 769 C CA . GLY A 1 100 ? 1.279 -11.627 -21.231 1.00 88.62 100 GLY A CA 1
ATOM 770 C C . GLY A 1 100 ? 1.944 -10.307 -20.840 1.00 88.62 100 GLY A C 1
ATOM 771 O O . GLY A 1 100 ? 2.894 -10.321 -20.062 1.00 88.62 100 GLY A O 1
ATOM 772 N N . LYS A 1 101 ? 1.492 -9.160 -21.362 1.00 92.38 101 LYS A N 1
ATOM 773 C CA . LYS A 1 101 ? 2.079 -7.857 -21.037 1.00 92.38 101 LYS A CA 1
ATOM 774 C C . LYS A 1 101 ? 1.773 -7.465 -19.601 1.00 92.38 101 LYS A C 1
ATOM 776 O O . LYS A 1 101 ? 0.670 -7.686 -19.105 1.00 92.38 101 LYS A O 1
ATOM 781 N N . VAL A 1 102 ? 2.752 -6.845 -18.957 1.00 94.00 102 VAL A N 1
ATOM 782 C CA . VAL A 1 102 ? 2.647 -6.387 -17.578 1.00 94.00 102 VAL A CA 1
ATOM 783 C C . VAL A 1 102 ? 3.226 -4.991 -17.450 1.00 94.00 102 VAL A C 1
ATOM 785 O O . VAL A 1 102 ? 4.372 -4.746 -17.830 1.00 94.00 102 VAL A O 1
ATOM 788 N N . ASP A 1 103 ? 2.451 -4.124 -16.814 1.00 96.12 103 ASP A N 1
ATOM 789 C CA . ASP A 1 103 ? 2.898 -2.840 -16.301 1.00 96.12 103 ASP A CA 1
ATOM 790 C C . ASP A 1 103 ? 2.997 -2.927 -14.778 1.00 96.12 103 ASP A C 1
ATOM 792 O O . ASP A 1 103 ? 2.060 -3.376 -14.116 1.00 96.12 103 ASP A O 1
ATOM 796 N N . VAL A 1 104 ? 4.125 -2.501 -14.215 1.00 97.44 104 VAL A N 1
ATOM 797 C CA . VAL A 1 104 ? 4.344 -2.393 -12.770 1.00 97.44 104 VAL A CA 1
ATOM 798 C C . VAL A 1 104 ? 4.650 -0.948 -12.422 1.00 97.44 104 VAL A C 1
ATOM 800 O O . VAL A 1 104 ? 5.579 -0.347 -12.957 1.00 97.44 104 VAL A O 1
ATOM 803 N N . GLU A 1 105 ? 3.887 -0.405 -11.489 1.00 98.25 105 GLU A N 1
ATOM 804 C CA . GLU A 1 105 ? 4.055 0.927 -10.930 1.00 98.25 105 GLU A CA 1
ATOM 805 C C . GLU A 1 105 ? 4.561 0.816 -9.490 1.00 98.25 105 GLU A C 1
ATOM 807 O O . GLU A 1 105 ? 4.058 0.008 -8.707 1.00 98.25 105 GLU A O 1
ATOM 812 N N . VAL A 1 106 ? 5.558 1.627 -9.137 1.00 98.31 106 VAL A N 1
ATOM 813 C CA . VAL A 1 106 ? 6.222 1.589 -7.826 1.00 98.31 106 VAL A CA 1
ATOM 814 C C . VAL A 1 106 ? 6.172 2.960 -7.172 1.00 98.31 106 VAL A C 1
ATOM 816 O O . VAL A 1 106 ? 6.425 3.963 -7.832 1.00 98.31 106 VAL A O 1
ATOM 819 N N . VAL A 1 107 ? 5.906 3.008 -5.868 1.00 97.81 107 VAL A N 1
ATOM 820 C CA . VAL A 1 107 ? 6.185 4.162 -5.004 1.00 97.81 107 VAL A CA 1
ATOM 821 C C . VAL A 1 107 ? 7.197 3.776 -3.934 1.00 97.81 107 VAL A C 1
ATOM 823 O O . VAL A 1 107 ? 7.280 2.624 -3.503 1.00 97.81 107 VAL A O 1
ATOM 826 N N . GLY A 1 108 ? 7.990 4.772 -3.558 1.00 96.31 108 GLY A N 1
ATOM 827 C CA . GLY A 1 108 ? 9.177 4.619 -2.728 1.00 96.31 108 GLY A CA 1
ATOM 828 C C . GLY A 1 108 ? 8.919 4.431 -1.234 1.00 96.31 108 GLY A C 1
ATOM 829 O O . GLY A 1 108 ? 7.770 4.300 -0.803 1.00 96.31 108 GLY A O 1
ATOM 830 N N . PRO A 1 109 ? 9.995 4.489 -0.437 1.00 96.06 109 PRO A N 1
ATOM 831 C CA . PRO A 1 109 ? 9.940 4.328 1.011 1.00 96.06 109 PRO A CA 1
ATOM 832 C C . PRO A 1 109 ? 8.959 5.282 1.701 1.00 96.06 109 PRO A C 1
ATOM 834 O O . PRO A 1 109 ? 8.944 6.487 1.463 1.00 96.06 109 PRO A O 1
ATOM 837 N N . GLY A 1 110 ? 8.118 4.729 2.578 1.00 95.19 110 GLY A N 1
ATOM 838 C CA . GLY A 1 110 ? 7.112 5.450 3.361 1.00 95.19 110 GLY A CA 1
ATOM 839 C C . GLY A 1 110 ? 5.792 5.735 2.629 1.00 95.19 110 GLY A C 1
ATOM 840 O O . GLY A 1 110 ? 4.871 6.328 3.215 1.00 95.19 110 GLY A O 1
ATOM 841 N N . PHE A 1 111 ? 5.678 5.304 1.370 1.00 96.06 111 PHE A N 1
ATOM 842 C CA . PHE A 1 111 ? 4.443 5.341 0.594 1.00 96.06 111 PHE A CA 1
ATOM 843 C C . PHE A 1 111 ? 3.709 3.999 0.651 1.00 96.06 111 PHE A C 1
ATOM 845 O O . PHE A 1 111 ? 4.303 2.923 0.650 1.00 96.06 111 PHE A O 1
ATOM 852 N N . ASP A 1 112 ? 2.386 4.087 0.656 1.00 92.69 112 ASP A N 1
ATOM 853 C CA . ASP A 1 112 ? 1.454 2.963 0.731 1.00 92.69 112 ASP A CA 1
ATOM 854 C C . ASP A 1 112 ? 0.907 2.669 -0.675 1.00 92.69 112 ASP A C 1
ATOM 856 O O . ASP A 1 112 ? 0.705 3.585 -1.473 1.00 92.69 112 ASP A O 1
ATOM 860 N N . ALA A 1 113 ? 0.604 1.407 -0.984 1.00 91.06 113 ALA A N 1
ATOM 861 C CA . ALA A 1 113 ? 0.011 1.007 -2.262 1.00 91.06 113 ALA A CA 1
ATOM 862 C C . ALA A 1 113 ? -1.272 1.796 -2.588 1.00 91.06 113 ALA A C 1
ATOM 864 O O . ALA A 1 113 ? -1.561 2.080 -3.754 1.00 91.06 113 ALA A O 1
ATOM 865 N N . SER A 1 114 ? -2.022 2.222 -1.561 1.00 89.81 114 SER A N 1
ATOM 866 C CA . SER A 1 114 ? -3.209 3.061 -1.756 1.00 89.81 114 SER A CA 1
ATOM 867 C C . SER A 1 114 ? -2.917 4.440 -2.362 1.00 89.81 114 SER A C 1
ATOM 869 O O . SER A 1 114 ? -3.833 5.035 -2.929 1.00 89.81 114 SER A O 1
ATOM 871 N N . ASP A 1 115 ? -1.682 4.949 -2.257 1.00 92.25 115 ASP A N 1
ATOM 872 C CA . ASP A 1 115 ? -1.273 6.225 -2.856 1.00 92.25 115 ASP A CA 1
ATOM 873 C C . ASP A 1 115 ? -1.314 6.164 -4.393 1.00 92.25 115 ASP A C 1
ATOM 875 O O . ASP A 1 115 ? -1.753 7.125 -5.024 1.00 92.25 115 ASP A O 1
ATOM 879 N N . ILE A 1 116 ? -0.947 5.018 -4.984 1.00 91.12 116 ILE A N 1
ATOM 880 C CA . ILE A 1 116 ? -1.052 4.785 -6.434 1.00 91.12 116 ILE A CA 1
ATOM 881 C C . ILE A 1 116 ? -2.484 4.399 -6.811 1.00 91.12 116 ILE A C 1
ATOM 883 O O . ILE A 1 116 ? -3.089 5.016 -7.684 1.00 91.12 116 ILE A O 1
ATOM 887 N N . LEU A 1 117 ? -3.063 3.403 -6.126 1.00 88.31 117 LEU A N 1
ATOM 888 C CA . LEU A 1 117 ? -4.356 2.806 -6.504 1.00 88.31 117 LEU A CA 1
ATOM 889 C C . LEU A 1 117 ? -5.518 3.804 -6.541 1.00 88.31 117 LEU A C 1
ATOM 891 O O . LEU A 1 117 ? -6.527 3.562 -7.206 1.00 88.31 117 LEU A O 1
ATOM 895 N N . ARG A 1 118 ? -5.399 4.909 -5.801 1.00 85.44 118 ARG A N 1
ATOM 896 C CA . ARG A 1 118 ? -6.412 5.965 -5.735 1.00 85.44 118 ARG A CA 1
ATOM 897 C C . ARG A 1 118 ? -6.014 7.243 -6.474 1.00 85.44 118 ARG A C 1
ATOM 899 O O . ARG A 1 118 ? -6.793 8.190 -6.472 1.00 85.44 118 ARG A O 1
ATOM 906 N N . GLY A 1 119 ? -4.853 7.254 -7.130 1.00 86.06 119 GLY A N 1
ATOM 907 C CA . GLY A 1 119 ? -4.363 8.395 -7.904 1.00 86.06 119 GLY A CA 1
ATOM 908 C C . GLY A 1 119 ? -3.942 9.590 -7.049 1.00 86.06 119 GLY A C 1
ATOM 909 O O . GLY A 1 119 ? -3.920 10.713 -7.549 1.00 86.06 119 GLY A O 1
ATOM 910 N N . ASP A 1 120 ? -3.618 9.372 -5.771 1.00 88.94 120 ASP A N 1
ATOM 911 C CA . ASP A 1 120 ? -3.162 10.442 -4.877 1.00 88.94 120 ASP A CA 1
ATOM 912 C C . ASP A 1 120 ? -1.746 10.906 -5.276 1.00 88.94 120 ASP A C 1
ATOM 914 O O . ASP A 1 120 ? -1.397 12.088 -5.163 1.00 88.94 120 ASP A O 1
ATOM 918 N N . ILE A 1 121 ? -0.929 9.965 -5.761 1.00 93.00 121 ILE A N 1
ATOM 919 C CA . ILE A 1 121 ? 0.478 10.139 -6.118 1.00 93.00 121 ILE A CA 1
ATOM 920 C C . ILE A 1 121 ? 0.756 9.461 -7.467 1.00 93.00 121 ILE A C 1
ATOM 922 O O . ILE A 1 121 ? 0.272 8.364 -7.735 1.00 93.00 121 ILE A O 1
ATOM 926 N N . ASN A 1 122 ? 1.557 10.115 -8.315 1.00 94.69 122 ASN A N 1
ATOM 927 C CA . ASN A 1 122 ? 2.113 9.474 -9.507 1.00 94.69 122 ASN A CA 1
ATOM 928 C C . ASN A 1 122 ? 3.182 8.459 -9.086 1.00 94.69 122 ASN A C 1
ATOM 930 O O . ASN A 1 122 ? 3.926 8.744 -8.146 1.00 94.69 122 ASN A O 1
ATOM 934 N N . PRO A 1 123 ? 3.320 7.323 -9.783 1.00 97.31 123 PRO A N 1
ATOM 935 C CA . PRO A 1 123 ? 4.359 6.362 -9.448 1.00 97.31 123 PRO A CA 1
ATOM 936 C C . PRO A 1 123 ? 5.742 6.996 -9.539 1.00 97.31 123 PRO A C 1
ATOM 938 O O . PRO A 1 123 ? 5.977 7.890 -10.348 1.00 97.31 123 PRO A O 1
ATOM 941 N N . HIS A 1 124 ? 6.653 6.516 -8.706 1.00 98.38 124 HIS A N 1
ATOM 942 C CA . HIS A 1 124 ? 8.051 6.912 -8.721 1.00 98.38 124 HIS A CA 1
ATOM 943 C C . HIS A 1 124 ? 8.844 6.148 -9.777 1.00 98.38 124 HIS A C 1
ATOM 945 O O . HIS A 1 124 ? 9.780 6.687 -10.355 1.00 98.38 124 HIS A O 1
ATOM 951 N N . GLU A 1 125 ? 8.450 4.914 -10.082 1.00 98.50 125 GLU A N 1
ATOM 952 C CA . GLU A 1 125 ? 9.003 4.149 -11.196 1.00 98.50 125 GLU A CA 1
ATOM 953 C C . GLU A 1 125 ? 7.901 3.402 -11.935 1.00 98.50 125 GLU A C 1
ATOM 955 O O . GLU A 1 125 ? 6.889 3.011 -11.346 1.00 98.50 125 GLU A O 1
ATOM 960 N N . ARG A 1 126 ? 8.125 3.178 -13.231 1.00 98.19 126 ARG A N 1
ATOM 961 C CA . ARG A 1 126 ? 7.325 2.252 -14.032 1.00 98.19 126 ARG A CA 1
ATOM 962 C C . ARG A 1 126 ? 8.216 1.250 -14.733 1.00 98.19 126 ARG A C 1
ATOM 964 O O . ARG A 1 126 ? 9.251 1.616 -15.299 1.00 98.19 126 ARG A O 1
ATOM 971 N N . PHE A 1 127 ? 7.779 0.003 -14.718 1.00 97.44 127 PHE A N 1
ATOM 972 C CA . PHE A 1 127 ? 8.412 -1.097 -15.417 1.00 97.44 127 PHE A CA 1
ATOM 973 C C . PHE A 1 127 ? 7.403 -1.746 -16.351 1.00 97.44 127 PHE A C 1
ATOM 975 O O . PHE A 1 127 ? 6.271 -2.013 -15.966 1.00 97.44 127 PHE A O 1
ATOM 982 N N . GLU A 1 128 ? 7.849 -2.021 -17.564 1.00 95.69 128 GLU A N 1
ATOM 983 C CA . GLU A 1 128 ? 7.125 -2.793 -18.559 1.00 95.69 128 GLU A CA 1
ATOM 984 C C . GLU A 1 128 ? 7.852 -4.118 -18.745 1.00 95.69 128 GLU A C 1
ATOM 986 O O . GLU A 1 128 ? 9.077 -4.142 -18.902 1.00 95.69 128 GLU A O 1
ATOM 991 N N . LEU A 1 129 ? 7.105 -5.213 -18.744 1.00 92.62 129 LEU A N 1
ATOM 992 C CA . LEU A 1 129 ? 7.622 -6.530 -19.079 1.00 92.62 129 LEU A CA 1
ATOM 993 C C . LEU A 1 129 ? 6.561 -7.357 -19.805 1.00 92.62 129 LEU A C 1
ATOM 995 O O . LEU A 1 129 ? 5.423 -6.931 -20.012 1.00 92.62 129 LEU A O 1
ATOM 999 N N . SER A 1 130 ? 6.942 -8.541 -20.255 1.00 88.94 130 SER A N 1
ATOM 1000 C CA . SER A 1 130 ? 6.011 -9.506 -20.828 1.00 88.94 130 SER A CA 1
ATOM 1001 C C . SER A 1 130 ? 6.355 -10.890 -20.312 1.00 88.94 130 SER A C 1
ATOM 1003 O O . SER A 1 130 ? 7.525 -11.206 -20.136 1.00 88.94 130 SER A O 1
ATOM 1005 N N . PHE A 1 131 ? 5.337 -11.694 -20.048 1.00 85.06 131 PHE A N 1
ATOM 1006 C CA . PHE A 1 131 ? 5.481 -13.110 -19.763 1.00 85.06 131 PHE A CA 1
ATOM 1007 C C . PHE A 1 131 ? 5.243 -13.884 -21.062 1.00 85.06 131 PHE A C 1
ATOM 1009 O O . PHE A 1 131 ? 4.165 -13.797 -21.645 1.00 85.06 131 PHE A O 1
ATOM 1016 N N . ASP A 1 132 ? 6.247 -14.627 -21.526 1.00 72.19 132 ASP A N 1
ATOM 1017 C CA . ASP A 1 132 ? 6.094 -15.589 -22.624 1.00 72.19 132 ASP A CA 1
ATOM 1018 C C . ASP A 1 132 ? 5.688 -16.965 -22.064 1.00 72.19 132 ASP A C 1
ATOM 1020 O O . ASP A 1 132 ? 6.133 -17.373 -20.985 1.00 72.19 132 ASP A O 1
ATOM 1024 N N . ASP A 1 133 ? 4.929 -17.747 -22.829 1.00 63.16 133 ASP A N 1
ATOM 1025 C CA . ASP A 1 133 ? 4.569 -19.132 -22.501 1.00 63.16 133 ASP A CA 1
ATOM 1026 C C . ASP A 1 133 ? 5.819 -20.008 -22.263 1.00 63.16 133 ASP A C 1
ATOM 1028 O O . ASP A 1 133 ? 5.769 -20.998 -21.533 1.00 63.16 133 ASP A O 1
ATOM 1032 N N . ARG A 1 134 ? 6.979 -19.634 -22.827 1.00 55.84 134 ARG A N 1
ATOM 1033 C CA . ARG A 1 134 ? 8.273 -20.298 -22.571 1.00 55.84 134 ARG A CA 1
ATOM 1034 C C . ARG A 1 134 ? 8.903 -19.915 -21.232 1.00 55.84 134 ARG A C 1
ATOM 1036 O O . ARG A 1 134 ? 9.526 -20.765 -20.596 1.00 55.84 134 ARG A O 1
ATOM 1043 N N . THR A 1 135 ? 8.717 -18.672 -20.778 1.00 53.81 135 THR A N 1
ATOM 1044 C CA . THR A 1 135 ? 9.140 -18.238 -19.432 1.00 53.81 135 THR A CA 1
ATOM 1045 C C . THR A 1 135 ? 8.324 -18.906 -18.327 1.00 53.81 135 THR A C 1
ATOM 1047 O O . THR A 1 135 ? 8.787 -18.981 -17.194 1.00 53.81 135 THR A O 1
ATOM 1050 N N . ALA A 1 136 ? 7.182 -19.523 -18.656 1.00 49.44 136 ALA A N 1
ATOM 1051 C CA . ALA A 1 136 ? 6.386 -20.292 -17.704 1.00 49.44 136 ALA A CA 1
ATOM 1052 C C . ALA A 1 136 ? 7.113 -21.520 -17.106 1.00 49.44 136 ALA A C 1
ATOM 1054 O O . ALA A 1 136 ? 6.658 -22.069 -16.106 1.00 49.44 136 ALA A O 1
ATOM 1055 N N . GLN A 1 137 ? 8.252 -21.943 -17.674 1.00 49.66 137 GLN A N 1
ATOM 1056 C CA . GLN A 1 137 ? 9.075 -23.037 -17.137 1.00 49.66 137 GLN A CA 1
ATOM 1057 C C . GLN A 1 137 ? 10.321 -22.572 -16.359 1.00 49.66 137 GLN A C 1
ATOM 1059 O O . GLN A 1 137 ? 10.935 -23.392 -15.673 1.00 49.66 137 GLN A O 1
ATOM 1064 N N . SER A 1 138 ? 10.707 -21.289 -16.419 1.00 49.69 138 SER A N 1
ATOM 1065 C CA . SER A 1 138 ? 11.868 -20.761 -15.686 1.00 49.69 138 SER A CA 1
ATOM 1066 C C . SER A 1 138 ? 11.462 -19.681 -14.689 1.00 49.69 138 SER A C 1
ATOM 1068 O O . SER A 1 138 ? 10.827 -18.701 -15.049 1.00 49.69 138 SER A O 1
ATOM 1070 N N . TRP A 1 139 ? 11.896 -19.839 -13.440 1.00 53.09 139 TRP A N 1
ATOM 1071 C CA . TRP A 1 139 ? 11.464 -19.072 -12.265 1.00 53.09 139 TRP A CA 1
ATOM 1072 C C . TRP A 1 139 ? 11.798 -17.570 -12.268 1.00 53.09 139 TRP A C 1
ATOM 1074 O O . TRP A 1 139 ? 11.481 -16.890 -11.301 1.00 53.09 139 TRP A O 1
ATOM 1084 N N . LEU A 1 140 ? 12.443 -17.046 -13.311 1.00 54.88 140 LEU A N 1
ATOM 1085 C CA . LEU A 1 140 ? 12.770 -15.631 -13.447 1.00 54.88 140 LEU A CA 1
ATOM 1086 C C . LEU A 1 140 ? 12.642 -15.230 -14.922 1.00 54.88 140 LEU A C 1
ATOM 1088 O O . LEU A 1 140 ? 13.197 -15.938 -15.769 1.00 54.88 140 LEU A O 1
ATOM 1092 N N . PRO A 1 141 ? 12.002 -14.090 -15.242 1.00 53.69 141 PRO A N 1
ATOM 1093 C CA . PRO A 1 141 ? 12.206 -13.440 -16.528 1.00 53.69 141 PRO A CA 1
ATOM 1094 C C . PRO A 1 141 ? 13.712 -13.218 -16.669 1.00 53.69 141 PRO A C 1
ATOM 1096 O O . PRO A 1 141 ? 14.324 -12.514 -15.862 1.00 53.69 141 PRO A O 1
ATOM 1099 N N . THR A 1 142 ? 14.358 -13.874 -17.632 1.00 53.00 142 THR A N 1
ATOM 1100 C CA . THR A 1 142 ? 15.758 -13.569 -17.937 1.00 53.00 142 THR A CA 1
ATOM 1101 C C . THR A 1 142 ? 15.852 -12.065 -18.200 1.00 53.00 142 THR A C 1
ATOM 1103 O O . THR A 1 142 ? 15.026 -11.549 -18.946 1.00 53.00 142 THR A O 1
ATOM 1106 N N . ASN A 1 143 ? 16.812 -11.376 -17.564 1.00 50.91 143 ASN A N 1
ATOM 1107 C CA . ASN A 1 143 ? 16.969 -9.907 -17.450 1.00 50.91 143 ASN A CA 1
ATOM 1108 C C . ASN A 1 143 ? 16.731 -9.049 -18.719 1.00 50.91 143 ASN A C 1
ATOM 1110 O O . ASN A 1 143 ? 16.713 -7.827 -18.633 1.00 50.91 143 ASN A O 1
ATOM 1114 N N . SER A 1 144 ? 16.576 -9.649 -19.894 1.00 51.06 144 SER A N 1
ATOM 1115 C CA . SER A 1 144 ? 16.284 -9.012 -21.174 1.00 51.06 144 SER A CA 1
ATOM 1116 C C . SER A 1 144 ? 14.830 -8.544 -21.382 1.00 51.06 144 SER A C 1
ATOM 1118 O O . SER A 1 144 ? 14.594 -7.866 -22.377 1.00 51.06 144 SER A O 1
ATOM 1120 N N . GLU A 1 145 ? 13.872 -8.843 -20.490 1.00 72.31 145 GLU A N 1
ATOM 1121 C CA . GLU A 1 145 ? 12.446 -8.479 -20.689 1.00 72.31 145 GLU A CA 1
ATOM 1122 C C . GLU A 1 145 ? 11.893 -7.391 -19.755 1.00 72.31 145 GLU A C 1
ATOM 1124 O O . GLU A 1 145 ? 10.811 -6.874 -20.017 1.00 72.31 145 GLU A O 1
ATOM 1129 N N . ILE A 1 146 ? 12.612 -6.995 -18.699 1.00 88.69 146 ILE A N 1
ATOM 1130 C CA . ILE A 1 146 ? 12.141 -5.949 -17.775 1.00 88.69 146 ILE A CA 1
ATOM 1131 C C . ILE A 1 146 ? 12.716 -4.599 -18.206 1.00 88.69 146 ILE A C 1
ATOM 1133 O O . ILE A 1 146 ? 13.909 -4.336 -18.048 1.00 88.69 146 ILE A O 1
ATOM 1137 N N . ARG A 1 147 ? 11.863 -3.711 -18.720 1.00 92.56 147 ARG A N 1
ATOM 1138 C CA . ARG A 1 147 ? 12.233 -2.352 -19.124 1.00 92.56 147 ARG A CA 1
ATOM 1139 C C . ARG A 1 147 ? 11.689 -1.337 -18.131 1.00 92.56 147 ARG A C 1
ATOM 1141 O O . ARG A 1 147 ? 10.481 -1.150 -18.043 1.00 92.56 147 ARG A O 1
ATOM 1148 N N . ARG A 1 148 ? 12.566 -0.591 -17.455 1.00 95.88 148 ARG A N 1
ATOM 1149 C CA . ARG A 1 148 ? 12.147 0.622 -16.738 1.00 95.88 148 ARG A CA 1
ATOM 1150 C C . ARG A 1 148 ? 11.774 1.696 -17.761 1.00 95.88 148 ARG A C 1
ATOM 1152 O O . ARG A 1 148 ? 12.647 2.186 -18.474 1.00 95.88 148 ARG A O 1
ATOM 1159 N N . SER A 1 149 ? 10.494 2.032 -17.860 1.00 96.56 149 SER A N 1
ATOM 1160 C CA . SER A 1 149 ? 9.984 3.045 -18.793 1.00 96.56 149 SER A CA 1
ATOM 1161 C C . SER A 1 149 ? 9.891 4.435 -18.171 1.00 96.56 149 SER A C 1
ATOM 1163 O O . SER A 1 149 ? 9.853 5.427 -18.897 1.00 96.56 149 SER A O 1
ATOM 1165 N N . TYR A 1 150 ? 9.895 4.521 -16.838 1.00 97.62 150 TYR A N 1
ATOM 1166 C CA . TYR A 1 150 ? 9.837 5.784 -16.111 1.00 97.62 150 TYR A CA 1
ATOM 1167 C C . TYR A 1 150 ? 10.587 5.712 -14.776 1.00 97.62 150 TYR A C 1
ATOM 1169 O O . TYR A 1 150 ? 10.550 4.685 -14.094 1.00 97.62 150 TYR A O 1
ATOM 1177 N N . ALA A 1 151 ? 11.218 6.825 -14.404 1.00 97.75 151 ALA A N 1
ATOM 1178 C CA . ALA A 1 151 ? 11.746 7.107 -13.074 1.00 97.75 151 ALA A CA 1
ATOM 1179 C C . ALA A 1 151 ? 11.448 8.574 -12.731 1.00 97.75 151 ALA A C 1
ATOM 1181 O O . ALA A 1 151 ? 11.541 9.444 -13.599 1.00 97.75 151 ALA A O 1
ATOM 1182 N N . VAL A 1 152 ? 11.067 8.832 -11.486 1.00 97.81 152 VAL A N 1
ATOM 1183 C CA . VAL A 1 152 ? 10.717 10.162 -10.993 1.00 97.81 152 VAL A CA 1
ATOM 1184 C C . VAL A 1 152 ? 11.954 11.033 -10.836 1.00 97.81 152 VAL A C 1
ATOM 1186 O O . VAL A 1 152 ? 13.011 10.571 -10.417 1.00 97.81 152 VAL A O 1
ATOM 1189 N N . GLU A 1 153 ? 11.800 12.309 -11.167 1.00 96.75 153 GLU A N 1
ATOM 1190 C CA . GLU A 1 153 ? 12.816 13.335 -10.947 1.00 96.75 153 GLU A CA 1
ATOM 1191 C C . GLU A 1 153 ? 12.682 13.939 -9.543 1.00 96.75 153 GLU A C 1
ATOM 1193 O O . GLU A 1 153 ? 11.578 14.012 -8.994 1.00 96.75 153 GLU A O 1
ATOM 1198 N N . ASP A 1 154 ? 13.783 14.447 -8.989 1.00 95.12 154 ASP A N 1
ATOM 1199 C CA . ASP A 1 154 ? 13.872 14.935 -7.605 1.00 95.12 154 ASP A CA 1
ATOM 1200 C C . ASP A 1 154 ? 12.769 15.931 -7.220 1.00 95.12 154 ASP A C 1
ATOM 1202 O O . ASP A 1 154 ? 12.172 15.827 -6.148 1.00 95.12 154 ASP A O 1
ATOM 1206 N N . GLU A 1 155 ? 12.452 16.895 -8.089 1.00 96.31 155 GLU A N 1
ATOM 1207 C CA . GLU A 1 155 ? 11.412 17.893 -7.813 1.00 96.31 155 GLU A CA 1
ATOM 1208 C C . GLU A 1 155 ? 10.018 17.253 -7.725 1.00 96.31 155 GLU A C 1
ATOM 1210 O O . GLU A 1 155 ? 9.241 17.542 -6.808 1.00 96.31 155 GLU A O 1
ATOM 1215 N N . SER A 1 156 ? 9.718 16.331 -8.644 1.00 96.81 156 SER A N 1
ATOM 1216 C CA . SER A 1 156 ? 8.452 15.593 -8.656 1.00 96.81 156 SER A CA 1
ATOM 1217 C C . SER A 1 156 ? 8.334 14.659 -7.452 1.00 96.81 156 SER A C 1
ATOM 1219 O O . SER A 1 156 ? 7.249 14.532 -6.879 1.00 96.81 156 SER A O 1
ATOM 1221 N N . TYR A 1 157 ? 9.446 14.058 -7.029 1.00 97.94 157 TYR A N 1
ATOM 1222 C CA . TYR A 1 157 ? 9.506 13.237 -5.828 1.00 97.94 157 TYR A CA 1
ATOM 1223 C C . TYR A 1 157 ? 9.268 14.066 -4.560 1.00 97.94 157 TYR A C 1
ATOM 1225 O O . TYR A 1 157 ? 8.400 13.744 -3.755 1.00 97.94 157 TYR A O 1
ATOM 1233 N N . ARG A 1 158 ? 9.932 15.213 -4.396 1.00 97.44 158 ARG A N 1
ATOM 1234 C CA . ARG A 1 158 ? 9.683 16.093 -3.237 1.00 97.44 158 ARG A CA 1
ATOM 1235 C C . ARG A 1 158 ? 8.232 16.563 -3.174 1.00 97.44 158 ARG A C 1
ATOM 1237 O O . ARG A 1 158 ? 7.640 16.636 -2.094 1.00 97.44 158 ARG A O 1
ATOM 1244 N N . ALA A 1 159 ? 7.625 16.838 -4.328 1.00 96.50 159 ALA A N 1
ATOM 1245 C CA . ALA A 1 159 ? 6.207 17.160 -4.404 1.00 96.50 159 ALA A CA 1
ATOM 1246 C C . ALA A 1 159 ? 5.312 15.981 -3.973 1.00 96.50 159 ALA A C 1
ATOM 1248 O O . ALA A 1 159 ? 4.310 16.204 -3.284 1.00 96.50 159 ALA A O 1
ATOM 1249 N N . SER A 1 160 ? 5.657 14.738 -4.335 1.00 97.69 160 SER A N 1
ATOM 1250 C CA . SER A 1 160 ? 4.923 13.547 -3.892 1.00 97.69 160 SER A CA 1
ATOM 1251 C C . SER A 1 160 ? 5.065 13.323 -2.383 1.00 97.69 160 SER A C 1
ATOM 1253 O O . SER A 1 160 ? 4.059 13.084 -1.709 1.00 97.69 160 SER A O 1
ATOM 1255 N N . VAL A 1 161 ? 6.264 13.518 -1.822 1.00 97.88 161 VAL A N 1
ATOM 1256 C CA . VAL A 1 161 ? 6.512 13.431 -0.375 1.00 97.88 161 VAL A CA 1
ATOM 1257 C C . VAL A 1 161 ? 5.691 14.470 0.384 1.00 97.88 161 VAL A C 1
ATOM 1259 O O . VAL A 1 161 ? 5.017 14.130 1.357 1.00 97.88 161 VAL A O 1
ATOM 1262 N N . GLN A 1 162 ? 5.650 15.718 -0.090 1.00 97.25 162 GLN A N 1
ATOM 1263 C CA . GLN A 1 162 ? 4.838 16.759 0.539 1.00 97.25 162 GLN A CA 1
ATOM 1264 C C . GLN A 1 162 ? 3.349 16.386 0.558 1.00 97.25 162 GLN A C 1
ATOM 1266 O O . GLN A 1 162 ? 2.691 16.526 1.590 1.00 97.25 162 GLN A O 1
ATOM 1271 N N . ARG A 1 163 ? 2.805 15.874 -0.555 1.00 96.31 163 ARG A N 1
ATOM 1272 C CA . ARG A 1 163 ? 1.409 15.400 -0.616 1.00 96.31 163 ARG A CA 1
ATOM 1273 C C . ARG A 1 163 ? 1.165 14.240 0.347 1.00 96.31 163 ARG A C 1
ATOM 1275 O O . ARG A 1 163 ? 0.150 14.228 1.044 1.00 96.31 163 ARG A O 1
ATOM 1282 N N . ARG A 1 164 ? 2.104 13.296 0.434 1.00 96.56 164 ARG A N 1
ATOM 1283 C CA . ARG A 1 164 ? 2.022 12.164 1.360 1.00 96.56 164 ARG A CA 1
ATOM 1284 C C . ARG A 1 164 ? 2.029 12.622 2.817 1.00 96.56 164 ARG A C 1
ATOM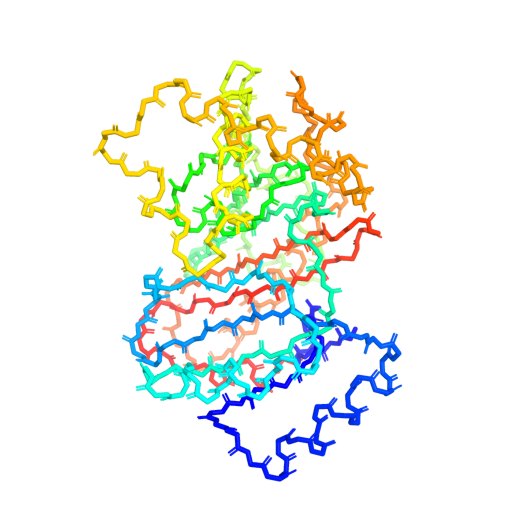 128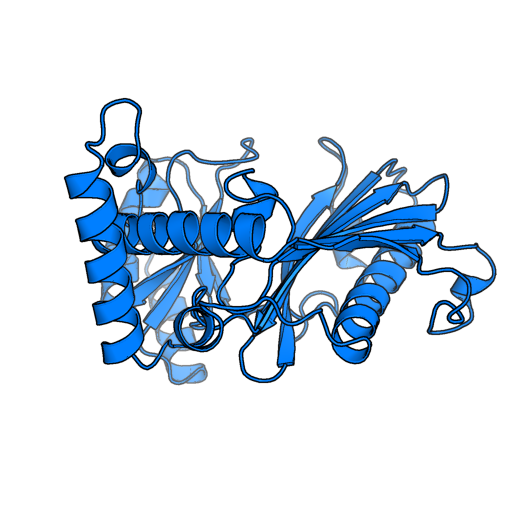6 O O . ARG A 1 164 ? 1.182 12.172 3.583 1.00 96.56 164 ARG A O 1
ATOM 1293 N N . LEU A 1 165 ? 2.905 13.551 3.195 1.00 97.75 165 LEU A N 1
ATOM 1294 C CA . LEU A 1 165 ? 2.939 14.121 4.546 1.00 97.75 165 LEU A CA 1
ATOM 1295 C C . LEU A 1 165 ? 1.622 14.816 4.904 1.00 97.75 165 LEU A C 1
ATOM 1297 O O . LEU A 1 165 ? 1.086 14.590 5.987 1.00 97.75 165 LEU A O 1
ATOM 1301 N N . VAL A 1 166 ? 1.050 15.596 3.983 1.00 97.00 166 VAL A N 1
ATOM 1302 C CA . VAL A 1 166 ? -0.276 16.207 4.171 1.00 97.00 166 VAL A CA 1
ATOM 1303 C C . VAL A 1 166 ? -1.348 15.137 4.404 1.00 97.00 166 VAL A C 1
ATOM 1305 O O . VAL A 1 166 ? -2.125 15.250 5.352 1.00 97.00 166 VAL A O 1
ATOM 1308 N N . LYS A 1 167 ? -1.362 14.072 3.591 1.00 95.25 167 LYS A N 1
ATOM 1309 C CA . LYS A 1 167 ? -2.299 12.945 3.729 1.00 95.25 167 LYS A CA 1
ATOM 1310 C C . LYS A 1 167 ? -2.149 12.227 5.067 1.00 95.25 167 LYS A C 1
ATOM 1312 O O . LYS A 1 167 ? -3.155 11.903 5.696 1.00 95.25 167 LYS A O 1
ATOM 1317 N N . ILE A 1 168 ? -0.918 11.997 5.525 1.00 95.94 168 ILE A N 1
ATOM 1318 C CA . ILE A 1 168 ? -0.647 11.421 6.848 1.00 95.94 168 ILE A CA 1
ATOM 1319 C C . ILE A 1 168 ? -1.202 12.347 7.936 1.00 95.94 168 ILE A C 1
ATOM 1321 O O . ILE A 1 168 ? -1.967 11.889 8.779 1.00 95.94 168 ILE A O 1
ATOM 1325 N N . GLY A 1 169 ? -0.911 13.649 7.883 1.00 97.00 169 GLY A N 1
ATOM 1326 C CA . GLY A 1 169 ? -1.431 14.628 8.842 1.00 97.00 169 GLY A CA 1
ATOM 1327 C C . GLY A 1 169 ? -2.961 14.667 8.882 1.00 97.00 169 GLY A C 1
ATOM 1328 O O . GLY A 1 169 ? -3.564 14.636 9.954 1.00 97.00 169 GLY A O 1
ATOM 1329 N N . ALA A 1 170 ? -3.609 14.642 7.715 1.00 95.50 170 ALA A N 1
ATOM 1330 C CA . ALA A 1 170 ? -5.062 14.548 7.613 1.00 95.50 170 ALA A CA 1
ATOM 1331 C C . ALA A 1 170 ? -5.600 13.254 8.249 1.00 95.50 170 ALA A C 1
ATOM 1333 O O . ALA A 1 170 ? -6.565 13.300 9.014 1.00 95.50 170 ALA A O 1
ATOM 1334 N N . ARG A 1 171 ? -4.944 12.108 8.011 1.00 93.94 171 ARG A N 1
ATOM 1335 C CA . ARG A 1 171 ? -5.302 10.819 8.629 1.00 93.94 171 ARG A CA 1
ATOM 1336 C C . ARG A 1 171 ? -5.168 10.837 10.149 1.00 93.94 171 ARG A C 1
ATOM 1338 O O . ARG A 1 171 ? -5.985 10.216 10.815 1.00 93.94 171 ARG A O 1
ATOM 1345 N N . LEU A 1 172 ? -4.188 11.547 10.710 1.00 93.88 172 LEU A N 1
ATOM 1346 C CA . LEU A 1 172 ? -4.040 11.664 12.167 1.00 93.88 172 LEU A CA 1
ATOM 1347 C C . LEU A 1 172 ? -5.226 12.383 12.819 1.00 93.88 172 LEU A C 1
ATOM 1349 O O . LEU A 1 172 ? -5.580 12.075 13.954 1.00 93.88 172 LEU A O 1
ATOM 1353 N N . ARG A 1 173 ? -5.846 13.325 12.102 1.00 94.75 173 ARG A N 1
ATOM 1354 C CA . ARG A 1 173 ? -7.010 14.076 12.587 1.00 94.75 173 ARG A CA 1
ATOM 1355 C C . ARG A 1 173 ? -8.333 13.374 12.294 1.00 94.75 173 ARG A C 1
ATOM 1357 O O . ARG A 1 173 ? -9.225 13.387 13.136 1.00 94.75 173 ARG A O 1
ATOM 1364 N N . ASN A 1 174 ? -8.466 12.776 11.112 1.00 93.44 174 ASN A N 1
ATOM 1365 C CA . ASN A 1 174 ? -9.653 12.036 10.695 1.00 93.44 174 ASN A CA 1
ATOM 1366 C C . ASN A 1 174 ? -9.246 10.785 9.891 1.00 93.44 174 ASN A C 1
ATOM 1368 O O . ASN A 1 174 ? -9.162 10.841 8.662 1.00 93.44 174 ASN A O 1
ATOM 1372 N N . PRO A 1 175 ? -9.006 9.638 10.559 1.00 90.94 175 PRO A N 1
ATOM 1373 C CA . PRO A 1 175 ? -8.545 8.420 9.888 1.00 90.94 175 PRO A CA 1
ATOM 1374 C C . PRO A 1 175 ? -9.528 7.889 8.839 1.00 90.94 175 PRO A C 1
ATOM 1376 O O . PRO A 1 175 ? -9.118 7.324 7.828 1.00 90.94 175 PRO A O 1
ATOM 1379 N N . SER A 1 176 ? -10.830 8.073 9.082 1.00 90.00 176 SER A N 1
ATOM 1380 C CA . SER A 1 176 ? -11.903 7.569 8.221 1.00 90.00 176 SER A CA 1
ATOM 1381 C C . SER A 1 176 ? -12.149 8.454 6.997 1.00 90.00 176 SER A C 1
ATOM 1383 O O . SER A 1 176 ? -12.498 7.915 5.949 1.00 90.00 176 SER A O 1
ATOM 1385 N N . TYR A 1 177 ? -11.939 9.771 7.096 1.00 91.44 177 TYR A N 1
ATOM 1386 C CA . TYR A 1 177 ? -12.212 10.728 6.013 1.00 91.44 177 TYR A CA 1
ATOM 1387 C C . TYR A 1 177 ? -11.117 11.808 5.897 1.00 91.44 177 TYR A C 1
ATOM 1389 O O . TYR A 1 177 ? -11.383 12.995 6.085 1.00 91.44 177 TYR A O 1
ATOM 1397 N N . PRO A 1 178 ? -9.864 11.434 5.576 1.00 90.94 178 PRO A N 1
ATOM 1398 C CA . PRO A 1 178 ? -8.771 12.400 5.457 1.00 90.94 178 PRO A CA 1
ATOM 1399 C C . PRO A 1 178 ? -8.996 13.414 4.323 1.00 90.94 178 PRO A C 1
ATOM 1401 O O . PRO A 1 178 ? -8.552 14.555 4.422 1.00 90.94 178 PRO A O 1
ATOM 1404 N N . ASP A 1 179 ? -9.718 13.029 3.268 1.00 90.44 179 ASP A N 1
ATOM 1405 C CA . ASP A 1 179 ? -9.955 13.878 2.094 1.00 90.44 179 ASP A CA 1
ATOM 1406 C C . ASP A 1 179 ? -10.811 15.113 2.422 1.00 90.44 179 ASP A C 1
ATOM 1408 O O . ASP A 1 179 ? -10.635 16.161 1.803 1.00 90.44 179 ASP A O 1
ATOM 1412 N N . GLU A 1 180 ? -11.678 15.033 3.439 1.00 91.31 180 GLU A N 1
ATOM 1413 C CA . GLU A 1 180 ? -12.481 16.173 3.912 1.00 91.31 180 GLU A CA 1
ATOM 1414 C C . GLU A 1 180 ? -11.602 17.326 4.417 1.00 91.31 180 GLU A C 1
ATOM 1416 O O . GLU A 1 180 ? -11.991 18.489 4.343 1.00 91.31 180 GLU A O 1
ATOM 1421 N N . LEU A 1 181 ? -10.392 17.014 4.891 1.00 90.31 181 LEU A N 1
ATOM 1422 C CA . LEU A 1 181 ? -9.423 17.995 5.378 1.00 90.31 181 LEU A CA 1
ATOM 1423 C C . LEU A 1 181 ? -8.510 18.529 4.264 1.00 90.31 181 LEU A C 1
ATOM 1425 O O . LEU A 1 181 ? -7.872 19.563 4.439 1.00 90.31 181 LEU A O 1
ATOM 1429 N N . MET A 1 182 ? -8.437 17.840 3.124 1.00 89.12 182 MET A N 1
ATOM 1430 C CA . MET A 1 182 ? -7.562 18.183 1.993 1.00 89.12 182 MET A CA 1
ATOM 1431 C C . MET A 1 182 ? -8.331 18.754 0.791 1.00 89.12 182 MET A C 1
ATOM 1433 O O . MET A 1 182 ? -7.744 18.986 -0.264 1.00 89.12 182 MET A O 1
ATOM 1437 N N . GLY A 1 183 ? -9.644 18.950 0.934 1.00 81.88 183 GLY A N 1
ATOM 1438 C CA . GLY A 1 183 ? -10.537 19.352 -0.146 1.00 81.88 183 GLY A CA 1
ATOM 1439 C C . GLY A 1 183 ? -10.283 20.754 -0.713 1.00 81.88 183 GLY A C 1
ATOM 1440 O O . GLY A 1 183 ? -9.494 21.554 -0.202 1.00 81.88 183 GLY A O 1
ATOM 1441 N N . VAL A 1 184 ? -11.009 21.060 -1.793 1.00 71.25 184 VAL A N 1
ATOM 1442 C CA . VAL A 1 184 ? -10.956 22.346 -2.502 1.00 71.25 184 VAL A CA 1
ATOM 1443 C C . VAL A 1 184 ? -11.292 23.484 -1.530 1.00 71.25 184 VAL A C 1
ATOM 1445 O O . VAL A 1 184 ? -12.435 23.630 -1.110 1.00 71.25 184 VAL A O 1
ATOM 1448 N N . GLY A 1 185 ? -10.284 24.279 -1.163 1.00 78.38 185 GLY A N 1
ATOM 1449 C CA . GLY A 1 185 ? -10.410 25.386 -0.209 1.00 78.38 185 GLY A CA 1
ATOM 1450 C C . GLY A 1 185 ? -9.484 25.300 1.007 1.00 78.38 185 GLY A C 1
ATOM 1451 O O . GLY A 1 185 ? -9.370 26.284 1.738 1.00 78.38 185 GLY A O 1
ATOM 1452 N N . ALA A 1 186 ? -8.782 24.180 1.213 1.00 87.56 186 ALA A N 1
ATOM 1453 C CA . ALA A 1 186 ? -7.744 24.096 2.238 1.00 87.56 186 ALA A CA 1
ATOM 1454 C C . ALA A 1 186 ? -6.637 25.135 1.972 1.00 87.56 186 ALA A C 1
ATOM 1456 O O . ALA A 1 186 ? -6.040 25.173 0.893 1.00 87.56 186 ALA A O 1
ATOM 1457 N N . SER A 1 187 ? -6.360 26.000 2.954 1.00 93.56 187 SER A N 1
ATOM 1458 C CA . SER A 1 187 ? -5.314 27.013 2.811 1.00 93.56 187 SER A CA 1
ATOM 1459 C C . SER A 1 187 ? -3.928 26.366 2.780 1.00 93.56 187 SER A C 1
ATOM 1461 O O . SER A 1 187 ? -3.674 25.359 3.442 1.00 93.56 187 SER A O 1
ATOM 1463 N N . SER A 1 188 ? -2.982 26.989 2.076 1.00 93.00 188 SER A N 1
ATOM 1464 C CA . SER A 1 188 ? -1.588 26.527 2.044 1.00 93.00 188 SER A CA 1
ATOM 1465 C C . SER A 1 188 ? -0.961 26.439 3.442 1.00 93.00 188 SER A C 1
ATOM 1467 O O . SER A 1 188 ? -0.214 25.506 3.727 1.00 93.00 188 SER A O 1
ATOM 1469 N N . SER A 1 189 ? -1.305 27.368 4.341 1.00 95.69 189 SER A N 1
ATOM 1470 C CA . SER A 1 189 ? -0.867 27.349 5.741 1.00 95.69 189 SER A CA 1
ATOM 1471 C C . SER A 1 189 ? -1.408 26.148 6.519 1.00 95.69 189 SER A C 1
ATOM 1473 O O . SER A 1 189 ? -0.680 25.565 7.318 1.00 95.69 189 SER A O 1
ATOM 1475 N N . PHE A 1 190 ? -2.657 25.750 6.266 1.00 96.12 190 PHE A N 1
ATOM 1476 C CA . PHE A 1 190 ? -3.270 24.590 6.901 1.00 96.12 190 PHE A CA 1
ATOM 1477 C C . PHE A 1 190 ? -2.632 23.286 6.416 1.00 96.12 190 PHE A C 1
ATOM 1479 O O . PHE A 1 190 ? -2.243 22.453 7.231 1.00 96.12 190 PHE A O 1
ATOM 1486 N N . LEU A 1 191 ? -2.439 23.142 5.101 1.00 96.44 191 LEU A N 1
ATOM 1487 C CA . LEU A 1 191 ? -1.754 21.979 4.528 1.00 96.44 191 LEU A CA 1
ATOM 1488 C C . LEU A 1 191 ? -0.318 21.854 5.057 1.00 96.44 191 LEU A C 1
ATOM 1490 O O . LEU A 1 191 ? 0.129 20.759 5.392 1.00 96.44 191 LEU A O 1
ATOM 1494 N N . LYS A 1 192 ? 0.394 22.977 5.204 1.00 97.06 192 LYS A N 1
ATOM 1495 C CA . LYS A 1 192 ? 1.727 22.990 5.816 1.00 97.06 192 LYS A CA 1
ATOM 1496 C C . LYS A 1 192 ? 1.697 22.493 7.267 1.00 97.06 192 LYS A C 1
ATOM 1498 O O . LYS A 1 192 ? 2.527 21.664 7.626 1.00 97.06 192 LYS A O 1
ATOM 1503 N N . ALA A 1 193 ? 0.722 22.932 8.065 1.00 97.62 193 ALA A N 1
ATOM 1504 C CA . ALA A 1 193 ? 0.563 22.469 9.444 1.00 97.62 193 ALA A CA 1
ATOM 1505 C C . ALA A 1 193 ? 0.293 20.954 9.525 1.00 97.62 193 ALA A C 1
ATOM 1507 O O . ALA A 1 193 ? 0.882 20.278 10.364 1.00 97.62 193 ALA A O 1
ATOM 1508 N N . LEU A 1 194 ? -0.525 20.398 8.620 1.00 98.12 194 LEU A N 1
ATOM 1509 C CA . LEU A 1 194 ? -0.741 18.946 8.542 1.00 98.12 194 LEU A CA 1
ATOM 1510 C C . LEU A 1 194 ? 0.558 18.184 8.249 1.00 98.12 194 LEU A C 1
ATOM 1512 O O . LEU A 1 194 ? 0.831 17.166 8.881 1.00 98.12 194 LEU A O 1
ATOM 1516 N N . ALA A 1 195 ? 1.374 18.676 7.314 1.00 98.00 195 ALA A N 1
ATOM 1517 C CA . ALA A 1 195 ? 2.656 18.052 6.998 1.00 98.00 195 ALA A CA 1
ATOM 1518 C C . ALA A 1 195 ? 3.643 18.113 8.180 1.00 98.00 195 ALA A C 1
ATOM 1520 O O . ALA A 1 195 ? 4.334 17.134 8.462 1.00 98.00 195 ALA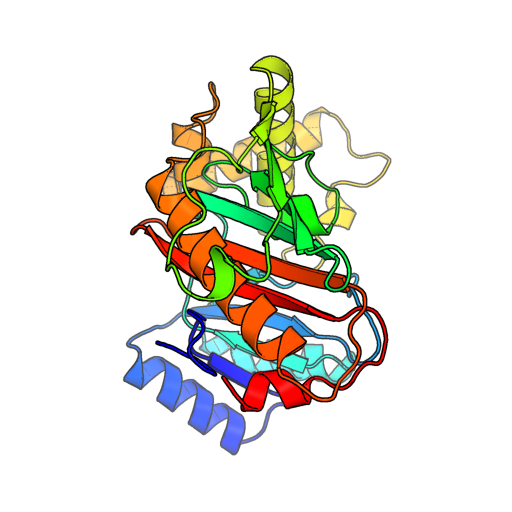 A O 1
ATOM 1521 N N . GLU A 1 196 ? 3.688 19.232 8.907 1.00 98.25 196 GLU A N 1
ATOM 1522 C CA . GLU A 1 196 ? 4.510 19.375 10.116 1.00 98.25 196 GLU A CA 1
ATOM 1523 C C . GLU A 1 196 ? 4.053 18.421 11.233 1.00 98.25 196 GLU A C 1
ATOM 1525 O O . GLU A 1 196 ? 4.887 17.756 11.852 1.00 98.25 196 GLU A O 1
ATOM 1530 N N . GLU A 1 197 ? 2.740 18.292 11.452 1.00 98.12 197 GLU A N 1
ATOM 1531 C CA . GLU A 1 197 ? 2.155 17.322 12.388 1.00 98.12 197 GLU A CA 1
ATOM 1532 C C . GLU A 1 197 ? 2.511 15.882 12.013 1.00 98.12 197 GLU A C 1
ATOM 1534 O O . GLU A 1 197 ? 2.885 15.093 12.884 1.00 98.12 197 GLU A O 1
ATOM 1539 N N . ALA A 1 198 ? 2.458 15.547 10.720 1.00 98.00 198 ALA A N 1
ATOM 1540 C CA . ALA A 1 198 ? 2.872 14.242 10.223 1.00 98.00 198 ALA A CA 1
ATOM 1541 C C . ALA A 1 198 ? 4.343 13.963 10.547 1.00 98.00 198 ALA A C 1
ATOM 1543 O O . ALA A 1 198 ? 4.644 12.935 11.148 1.00 98.00 198 ALA A O 1
ATOM 1544 N N . ILE A 1 199 ? 5.259 14.888 10.238 1.00 98.31 199 ILE A N 1
ATOM 1545 C CA . ILE A 1 199 ? 6.690 14.718 10.541 1.00 98.31 199 ILE A CA 1
ATOM 1546 C C . ILE A 1 199 ? 6.914 14.512 12.046 1.00 98.31 199 ILE A C 1
ATOM 1548 O O . ILE A 1 199 ? 7.667 13.620 12.446 1.00 98.31 199 ILE A O 1
ATOM 1552 N N . GLN A 1 200 ? 6.262 15.313 12.894 1.00 98.19 200 GLN A N 1
ATOM 1553 C CA . GLN A 1 200 ? 6.369 15.174 14.349 1.00 98.19 200 GLN A CA 1
ATOM 1554 C C . GLN A 1 200 ? 5.864 13.809 14.826 1.00 98.19 200 GLN A C 1
ATOM 1556 O O . GLN A 1 200 ? 6.522 13.159 15.640 1.00 98.19 200 GLN A O 1
ATOM 1561 N N . HIS A 1 201 ? 4.724 13.356 14.304 1.00 97.25 201 HIS A N 1
ATOM 1562 C CA . HIS A 1 201 ? 4.155 12.057 14.634 1.00 97.25 201 HIS A CA 1
ATOM 1563 C C . HIS A 1 201 ? 5.056 10.898 14.194 1.00 97.25 201 HIS A C 1
ATOM 1565 O O . HIS A 1 201 ? 5.332 10.008 15.000 1.00 97.25 201 HIS A O 1
ATOM 1571 N N . LEU A 1 202 ? 5.544 10.916 12.951 1.00 97.00 202 LEU A N 1
ATOM 1572 C CA . LEU A 1 202 ? 6.422 9.882 12.398 1.00 97.00 202 LEU A CA 1
ATOM 1573 C C . LEU A 1 202 ? 7.719 9.772 13.209 1.00 97.00 202 LEU A C 1
ATOM 1575 O O . LEU A 1 202 ? 8.105 8.681 13.616 1.00 97.00 202 LEU A O 1
ATOM 1579 N N . ARG A 1 203 ? 8.331 10.906 13.571 1.00 97.56 203 ARG A N 1
ATOM 1580 C CA . ARG A 1 203 ? 9.510 10.923 14.455 1.00 97.56 203 ARG A CA 1
ATOM 1581 C C . ARG A 1 203 ? 9.201 10.389 15.851 1.00 97.56 203 ARG A C 1
ATOM 1583 O O . ARG A 1 203 ? 9.950 9.569 16.370 1.00 97.56 203 ARG A O 1
ATOM 1590 N N . LYS A 1 204 ? 8.096 10.824 16.464 1.00 97.19 204 LYS A N 1
ATOM 1591 C CA . LYS A 1 204 ? 7.706 10.396 17.818 1.00 97.19 204 LYS A CA 1
ATOM 1592 C C . LYS A 1 204 ? 7.390 8.899 17.891 1.00 97.19 204 LYS A C 1
ATOM 1594 O O . LYS A 1 204 ? 7.673 8.271 18.905 1.00 97.19 204 LYS A O 1
ATOM 1599 N N . SER A 1 205 ? 6.782 8.349 16.844 1.00 94.00 205 SER A N 1
ATOM 1600 C CA . SER A 1 205 ? 6.416 6.931 16.753 1.00 94.00 205 SER A CA 1
ATOM 1601 C C . SER A 1 205 ? 7.555 6.037 16.252 1.00 94.00 205 SER A C 1
ATOM 1603 O O . SER A 1 205 ? 7.392 4.819 16.228 1.00 94.00 205 SER A O 1
ATOM 1605 N N . GLY A 1 206 ? 8.698 6.615 15.860 1.00 95.19 206 GLY A N 1
ATOM 1606 C CA . GLY A 1 206 ? 9.810 5.884 15.248 1.00 95.19 206 GLY A CA 1
ATOM 1607 C C . GLY A 1 206 ? 9.497 5.362 13.844 1.00 95.19 206 GLY A C 1
ATOM 1608 O O . GLY A 1 206 ? 10.200 4.485 13.352 1.00 95.19 206 GLY A O 1
ATOM 1609 N N . GLN A 1 207 ? 8.440 5.873 13.204 1.00 94.88 207 GLN A N 1
ATOM 1610 C CA . GLN A 1 207 ? 8.009 5.457 11.875 1.00 94.88 207 GLN A CA 1
ATOM 1611 C C . GLN A 1 207 ? 8.614 6.359 10.796 1.00 94.88 207 GLN A C 1
ATOM 1613 O O . GLN A 1 207 ? 7.911 7.092 10.105 1.00 94.88 207 GLN A O 1
ATOM 1618 N N . THR A 1 208 ? 9.943 6.395 10.725 1.00 95.56 208 THR A N 1
ATOM 1619 C CA . THR A 1 208 ? 10.676 7.460 10.028 1.00 95.56 208 THR A CA 1
ATOM 1620 C C . THR A 1 208 ? 10.969 7.185 8.563 1.00 95.56 208 THR A C 1
ATOM 1622 O O . THR A 1 208 ? 11.504 8.076 7.922 1.00 95.56 208 THR A O 1
ATOM 1625 N N . THR A 1 209 ? 10.560 6.049 7.989 1.00 96.12 209 THR A N 1
ATOM 1626 C CA . THR A 1 209 ? 10.931 5.664 6.615 1.00 96.12 209 THR A CA 1
ATOM 1627 C C . THR A 1 209 ? 10.698 6.780 5.586 1.00 96.12 209 THR A C 1
ATOM 1629 O O . THR A 1 209 ? 11.613 7.125 4.854 1.00 96.12 209 THR A O 1
ATOM 1632 N N . LEU A 1 210 ? 9.533 7.438 5.571 1.00 96.69 210 LEU A N 1
ATOM 1633 C CA . LEU A 1 210 ? 9.313 8.578 4.662 1.00 96.69 210 LEU A CA 1
ATOM 1634 C C . LEU A 1 210 ? 10.228 9.781 4.967 1.00 96.69 210 LEU A C 1
ATOM 1636 O O . LEU A 1 210 ? 10.668 10.483 4.064 1.00 96.69 210 LEU A O 1
ATOM 1640 N N . VAL A 1 211 ? 10.464 10.052 6.253 1.00 97.00 211 VAL A N 1
ATOM 1641 C CA . VAL A 1 211 ? 11.262 11.195 6.729 1.00 97.00 211 VAL A CA 1
ATOM 1642 C C . VAL A 1 211 ? 12.742 10.997 6.409 1.00 97.00 211 VAL A C 1
ATOM 1644 O O . VAL A 1 211 ? 13.420 11.966 6.082 1.00 97.00 211 VAL A O 1
ATOM 1647 N N . ASP A 1 212 ? 13.226 9.760 6.477 1.00 96.44 212 ASP A N 1
ATOM 1648 C CA . ASP A 1 212 ? 14.614 9.397 6.198 1.00 96.44 212 ASP A CA 1
ATOM 1649 C C . ASP A 1 212 ? 14.933 9.498 4.695 1.00 96.44 212 ASP A C 1
ATOM 1651 O O . ASP A 1 212 ? 16.073 9.763 4.326 1.00 96.44 212 ASP A O 1
ATOM 1655 N N . HIS A 1 213 ? 13.912 9.379 3.837 1.00 95.81 213 HIS A N 1
ATOM 1656 C CA . HIS A 1 213 ? 14.007 9.501 2.378 1.00 95.81 213 HIS A CA 1
ATOM 1657 C C . HIS A 1 213 ? 13.333 10.779 1.839 1.00 95.81 213 HIS A C 1
ATOM 1659 O O . HIS A 1 213 ? 12.873 10.805 0.702 1.00 95.81 213 HIS A O 1
ATOM 1665 N N . ILE A 1 214 ? 13.222 11.848 2.635 1.00 95.94 214 ILE A N 1
ATOM 1666 C CA . ILE A 1 214 ? 12.435 13.040 2.260 1.00 95.94 214 ILE A CA 1
ATOM 1667 C C . ILE A 1 214 ? 13.005 13.823 1.062 1.00 95.94 214 ILE A C 1
ATOM 1669 O O . ILE A 1 214 ? 12.244 14.440 0.316 1.00 95.94 214 ILE A O 1
ATOM 1673 N N . ASP A 1 215 ? 14.328 13.813 0.881 1.00 93.75 215 ASP A N 1
ATOM 1674 C CA . ASP A 1 215 ? 15.021 14.723 -0.042 1.00 93.75 215 ASP A CA 1
ATOM 1675 C C . ASP A 1 215 ? 15.306 14.127 -1.425 1.00 93.75 215 ASP A C 1
ATOM 1677 O O . ASP A 1 215 ? 15.380 14.885 -2.402 1.00 93.75 215 ASP A O 1
ATOM 1681 N N . GLU A 1 216 ? 15.471 12.806 -1.503 1.00 94.38 216 GLU A N 1
ATOM 1682 C CA . GLU A 1 216 ? 15.920 12.077 -2.692 1.00 94.38 216 GLU A CA 1
ATOM 1683 C C . GLU A 1 216 ? 15.231 10.711 -2.785 1.00 94.38 216 GLU A C 1
ATOM 1685 O O . GLU A 1 216 ? 15.030 10.024 -1.779 1.00 94.38 216 GLU A O 1
ATOM 1690 N N . TYR A 1 217 ? 14.859 10.332 -4.008 1.00 96.75 217 TYR A N 1
ATOM 1691 C CA . TYR A 1 217 ? 14.266 9.032 -4.282 1.00 96.75 217 TYR A CA 1
ATOM 1692 C C . TYR A 1 217 ? 15.350 7.966 -4.434 1.00 96.75 217 TYR A C 1
ATOM 1694 O O . TYR A 1 217 ? 16.243 8.100 -5.268 1.00 96.75 217 TYR A O 1
ATOM 1702 N N . GLU A 1 218 ? 15.218 6.862 -3.699 1.00 94.69 218 GLU A N 1
ATOM 1703 C CA . GLU A 1 218 ? 16.027 5.666 -3.927 1.00 94.69 218 GLU A CA 1
ATOM 1704 C C . GLU A 1 218 ? 15.251 4.670 -4.810 1.00 94.69 218 GLU A C 1
ATOM 1706 O O . GLU A 1 218 ? 14.170 4.223 -4.412 1.00 94.69 218 GLU A O 1
ATOM 1711 N N . PRO A 1 219 ? 15.770 4.306 -6.000 1.00 96.75 219 PRO A N 1
ATOM 1712 C CA . PRO A 1 219 ? 15.147 3.316 -6.876 1.00 96.75 219 PRO A CA 1
ATOM 1713 C C . PRO A 1 219 ? 14.923 1.963 -6.201 1.00 96.75 219 PRO A C 1
ATOM 1715 O O . PRO A 1 219 ? 15.756 1.513 -5.412 1.00 96.75 219 PRO A O 1
ATOM 1718 N N . ILE A 1 220 ? 13.855 1.255 -6.583 1.00 97.38 220 ILE A N 1
ATOM 1719 C CA . ILE A 1 220 ? 13.584 -0.072 -6.028 1.00 97.38 220 ILE A CA 1
ATOM 1720 C C . ILE A 1 220 ? 14.749 -1.038 -6.305 1.00 97.38 220 ILE A C 1
ATOM 1722 O O . ILE A 1 220 ? 15.174 -1.194 -7.458 1.00 97.38 220 ILE A O 1
ATOM 1726 N N . PRO A 1 221 ? 15.253 -1.750 -5.280 1.00 95.88 221 PRO A N 1
ATOM 1727 C CA . PRO A 1 221 ? 16.234 -2.803 -5.483 1.00 95.88 221 PRO A CA 1
ATOM 1728 C C . PRO A 1 221 ? 15.683 -3.921 -6.374 1.00 95.88 221 PRO A C 1
ATOM 1730 O O . PRO A 1 221 ? 14.584 -4.434 -6.147 1.00 95.88 221 PRO A O 1
ATOM 1733 N N . THR A 1 222 ? 16.488 -4.392 -7.331 1.00 93.00 222 THR A N 1
ATOM 1734 C CA . THR A 1 222 ? 16.105 -5.466 -8.268 1.00 93.00 222 THR A CA 1
ATOM 1735 C C . THR A 1 222 ? 15.637 -6.740 -7.562 1.00 93.00 222 THR A C 1
ATOM 1737 O O . THR A 1 222 ? 14.768 -7.439 -8.071 1.00 93.00 222 THR A O 1
ATOM 1740 N N . VAL A 1 223 ? 16.171 -7.040 -6.373 1.00 93.44 223 VAL A N 1
ATOM 1741 C CA . VAL A 1 223 ? 15.760 -8.205 -5.568 1.00 93.44 223 VAL A CA 1
ATOM 1742 C C . VAL A 1 223 ? 14.307 -8.084 -5.098 1.00 93.44 223 VAL A C 1
ATOM 1744 O O . VAL A 1 223 ? 13.563 -9.064 -5.151 1.00 93.44 223 VAL A O 1
ATOM 1747 N N . LEU A 1 224 ? 13.883 -6.891 -4.671 1.00 95.88 224 LEU A N 1
ATOM 1748 C CA . LEU A 1 224 ? 12.504 -6.645 -4.246 1.00 95.88 224 LEU A CA 1
ATOM 1749 C C . LEU A 1 224 ? 11.564 -6.675 -5.453 1.00 95.88 224 LEU A C 1
ATOM 1751 O O . LEU A 1 224 ? 10.563 -7.388 -5.428 1.00 95.88 224 LEU A O 1
ATOM 1755 N N . LEU A 1 225 ? 11.936 -6.008 -6.551 1.00 95.69 225 LEU A N 1
ATOM 1756 C CA . LEU A 1 225 ? 11.171 -6.082 -7.796 1.00 95.69 225 LEU A CA 1
ATOM 1757 C C . LEU A 1 225 ? 11.009 -7.537 -8.264 1.00 95.69 225 LEU A C 1
ATOM 1759 O O . LEU A 1 225 ? 9.891 -7.981 -8.501 1.00 95.69 225 LEU A O 1
ATOM 1763 N N . GLY A 1 226 ? 12.097 -8.308 -8.317 1.00 92.56 226 GLY A N 1
ATOM 1764 C CA . GLY A 1 226 ? 12.070 -9.722 -8.696 1.00 92.56 226 GLY A CA 1
ATOM 1765 C C . GLY A 1 226 ? 11.185 -10.571 -7.782 1.00 92.56 226 GLY A C 1
ATOM 1766 O O . GLY A 1 226 ? 10.436 -11.412 -8.264 1.00 92.56 226 GLY A O 1
ATOM 1767 N N . THR A 1 227 ? 11.200 -10.313 -6.471 1.00 93.62 227 THR A N 1
ATOM 1768 C CA . THR A 1 227 ? 10.327 -11.016 -5.516 1.00 93.62 227 THR A CA 1
ATOM 1769 C C . THR A 1 227 ? 8.850 -10.758 -5.813 1.00 93.62 227 THR A C 1
ATOM 1771 O O . THR A 1 227 ? 8.059 -11.697 -5.840 1.00 93.62 227 THR A O 1
ATOM 1774 N N . PHE A 1 228 ? 8.474 -9.507 -6.085 1.00 95.06 228 PHE A N 1
ATOM 1775 C CA . PHE A 1 228 ? 7.103 -9.166 -6.464 1.00 95.06 228 PHE A CA 1
ATOM 1776 C C . PHE A 1 228 ? 6.709 -9.781 -7.816 1.00 95.06 228 PHE A C 1
ATOM 1778 O O . PHE A 1 228 ? 5.632 -10.363 -7.943 1.00 95.06 228 PHE A O 1
ATOM 1785 N N . LEU A 1 229 ? 7.596 -9.703 -8.813 1.00 92.88 229 LEU A N 1
ATOM 1786 C CA . LEU A 1 229 ? 7.368 -10.275 -10.142 1.00 92.88 229 LEU A CA 1
ATOM 1787 C C . LEU A 1 229 ? 7.192 -11.797 -10.109 1.00 92.88 229 LEU A C 1
ATOM 1789 O O . LEU A 1 229 ? 6.410 -12.324 -10.894 1.00 92.88 229 LEU A O 1
ATOM 1793 N N . ASN A 1 230 ? 7.859 -12.500 -9.192 1.00 90.00 230 ASN A N 1
ATOM 1794 C CA . ASN A 1 230 ? 7.681 -13.942 -9.021 1.00 90.00 230 ASN A CA 1
ATOM 1795 C C . ASN A 1 230 ? 6.270 -14.294 -8.536 1.00 90.00 230 ASN A C 1
ATOM 1797 O O . ASN A 1 230 ? 5.653 -15.213 -9.074 1.00 90.00 230 ASN A O 1
ATOM 1801 N N . GLU A 1 231 ? 5.737 -13.552 -7.561 1.00 90.94 231 GLU A N 1
ATOM 1802 C CA . GLU A 1 231 ? 4.348 -13.737 -7.118 1.00 90.94 231 GLU A CA 1
ATOM 1803 C C . GLU A 1 231 ? 3.362 -13.402 -8.245 1.00 90.94 231 GLU A C 1
ATOM 1805 O O . GLU A 1 231 ? 2.383 -14.119 -8.459 1.00 90.94 231 GLU A O 1
ATOM 1810 N N . LEU A 1 232 ? 3.650 -12.357 -9.025 1.00 91.25 232 LEU A N 1
ATOM 1811 C CA . LEU A 1 232 ? 2.831 -11.966 -10.167 1.00 91.25 232 LEU A CA 1
ATOM 1812 C C . LEU A 1 232 ? 2.820 -13.025 -11.282 1.00 91.25 232 LEU A C 1
ATOM 1814 O O . LEU A 1 232 ? 1.755 -13.363 -11.798 1.00 91.25 232 LEU A O 1
ATOM 1818 N N . LEU A 1 233 ? 3.985 -13.576 -11.632 1.00 88.75 233 LEU A N 1
ATOM 1819 C CA . LEU A 1 233 ? 4.122 -14.644 -12.623 1.00 88.75 233 LEU A CA 1
ATOM 1820 C C . LEU A 1 233 ? 3.401 -15.914 -12.167 1.00 88.75 233 LEU A C 1
ATOM 1822 O O . LEU A 1 233 ? 2.696 -16.547 -12.952 1.00 88.75 233 LEU A O 1
ATOM 1826 N N . ARG A 1 234 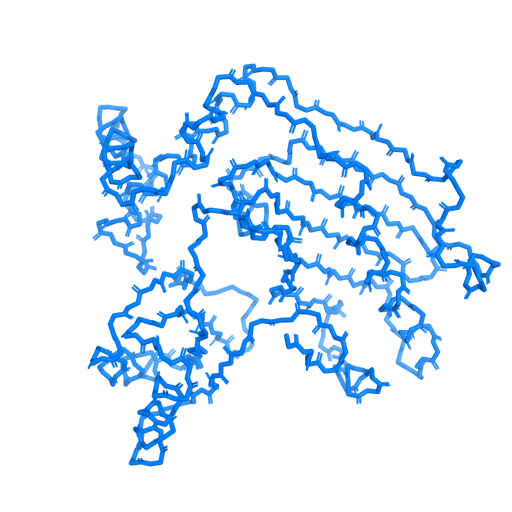? 3.536 -16.276 -10.889 1.00 87.06 234 ARG A N 1
ATOM 1827 C CA . ARG A 1 234 ? 2.826 -17.419 -10.315 1.00 87.06 234 ARG A CA 1
ATOM 1828 C C . ARG A 1 234 ? 1.311 -17.259 -10.447 1.00 87.06 234 ARG A C 1
ATOM 1830 O O . ARG A 1 234 ? 0.623 -18.196 -10.849 1.00 87.06 234 ARG A O 1
ATOM 1837 N N . LEU A 1 235 ? 0.799 -16.073 -10.126 1.00 87.25 235 LEU A N 1
ATOM 1838 C CA . LEU A 1 235 ? -0.616 -15.755 -10.272 1.00 87.25 235 LEU A CA 1
ATOM 1839 C C . LEU A 1 235 ? -1.063 -15.841 -11.737 1.00 87.25 235 LEU A C 1
ATOM 1841 O O . LEU A 1 235 ? -2.055 -16.501 -12.034 1.00 87.25 235 LEU A O 1
ATOM 1845 N N . PHE A 1 236 ? -0.296 -15.245 -12.653 1.00 88.12 236 PHE A N 1
ATOM 1846 C CA . PHE A 1 236 ? -0.540 -15.318 -14.095 1.00 88.12 236 PHE A CA 1
ATOM 1847 C C . PHE A 1 236 ? -0.650 -16.767 -14.592 1.00 88.12 236 PHE A C 1
ATOM 1849 O O . PHE A 1 236 ? -1.581 -17.094 -15.327 1.00 88.12 236 PHE A O 1
ATOM 1856 N N . GLN A 1 237 ? 0.256 -17.648 -14.160 1.00 85.69 237 GLN A N 1
ATOM 1857 C CA . GLN A 1 237 ? 0.251 -19.061 -14.546 1.00 85.69 237 GLN A CA 1
ATOM 1858 C C . GLN A 1 237 ? -1.010 -19.790 -14.082 1.00 85.69 237 GLN A C 1
ATOM 1860 O O . GLN A 1 237 ? -1.593 -20.539 -14.864 1.00 85.69 237 GLN A O 1
ATOM 1865 N N . VAL A 1 238 ? -1.459 -19.561 -12.843 1.00 85.06 238 VAL A N 1
ATOM 1866 C CA . VAL A 1 238 ? -2.701 -20.184 -12.364 1.00 85.06 238 VAL A CA 1
ATOM 1867 C C . VAL A 1 238 ? -3.908 -19.669 -13.133 1.00 85.06 238 VAL A C 1
ATOM 1869 O O . VAL A 1 238 ? -4.748 -20.461 -13.548 1.00 85.06 238 VAL A O 1
ATOM 1872 N N . ILE A 1 239 ? -3.967 -18.368 -13.410 1.00 85.75 239 ILE A N 1
ATOM 1873 C CA . ILE A 1 239 ? -5.056 -17.781 -14.198 1.00 85.75 239 ILE A CA 1
ATOM 1874 C C . ILE A 1 239 ? -5.096 -18.385 -15.605 1.00 85.75 239 ILE A C 1
ATOM 1876 O O . ILE A 1 239 ? -6.159 -18.809 -16.053 1.00 85.75 239 ILE A O 1
ATOM 1880 N N . LYS A 1 240 ? -3.943 -18.486 -16.279 1.00 84.38 240 LYS A N 1
ATOM 1881 C CA . LYS A 1 240 ? -3.811 -19.112 -17.605 1.00 84.38 240 LYS A CA 1
ATOM 1882 C C . LYS A 1 240 ? -4.215 -20.584 -17.622 1.00 84.38 240 LYS A C 1
ATOM 1884 O O . LYS A 1 240 ? -4.759 -21.044 -18.621 1.00 84.38 240 LYS A O 1
ATOM 1889 N N . ALA A 1 241 ? -3.907 -21.316 -16.553 1.00 84.00 241 ALA A N 1
ATOM 1890 C CA . ALA A 1 241 ? -4.261 -22.724 -16.417 1.00 84.00 241 ALA A CA 1
ATOM 1891 C C . ALA A 1 241 ? -5.737 -22.936 -16.042 1.00 84.00 241 ALA A C 1
ATOM 1893 O O . ALA A 1 241 ? -6.265 -24.027 -16.255 1.00 84.00 241 ALA A O 1
ATOM 1894 N N . SER A 1 242 ? -6.395 -21.915 -15.489 1.00 82.56 242 SER A N 1
ATOM 1895 C CA . SER A 1 242 ? -7.797 -21.986 -15.089 1.00 82.56 242 SER A CA 1
ATOM 1896 C C . SER A 1 242 ? -8.744 -21.972 -16.294 1.00 82.56 242 SER A C 1
ATOM 1898 O O . SER A 1 242 ? -8.442 -21.431 -17.358 1.00 82.56 242 SER A O 1
ATOM 1900 N N . GLU A 1 243 ? -9.950 -22.515 -16.119 1.00 78.12 243 GLU A N 1
ATOM 1901 C CA . GLU A 1 243 ? -11.009 -22.432 -17.137 1.00 78.12 243 GLU A CA 1
ATOM 1902 C C . GLU A 1 243 ? -11.634 -21.024 -17.233 1.00 78.12 243 GLU A C 1
ATOM 1904 O O . GLU A 1 243 ? -12.456 -20.755 -18.118 1.00 78.12 243 GLU A O 1
ATOM 1909 N N . VAL A 1 244 ? -11.261 -20.109 -16.330 1.00 75.94 244 VAL A N 1
ATOM 1910 C CA . VAL A 1 244 ? -11.839 -18.770 -16.252 1.00 75.94 244 VAL A CA 1
ATOM 1911 C C . VAL A 1 244 ? -11.081 -17.822 -17.179 1.00 75.94 244 VAL A C 1
ATOM 1913 O O . VAL A 1 244 ? -9.891 -17.566 -17.027 1.00 75.94 244 VAL A O 1
ATOM 1916 N N . ARG A 1 245 ? -11.793 -17.262 -18.161 1.00 78.75 245 ARG A N 1
ATOM 1917 C CA . ARG A 1 245 ? -11.219 -16.339 -19.150 1.00 78.75 245 ARG A CA 1
ATOM 1918 C C . ARG A 1 245 ? -11.102 -14.922 -18.600 1.00 78.75 245 ARG A C 1
ATOM 1920 O O . ARG A 1 245 ? -11.959 -14.076 -18.863 1.00 78.75 245 ARG A O 1
ATOM 1927 N N . TRP A 1 246 ? -10.040 -14.668 -17.847 1.00 82.62 246 TRP A N 1
ATOM 1928 C CA . TRP A 1 246 ? -9.674 -13.313 -17.442 1.00 82.62 246 TRP A CA 1
ATOM 1929 C C . TRP A 1 246 ? -8.920 -12.624 -18.575 1.00 82.62 246 TRP A C 1
ATOM 1931 O O . TRP A 1 246 ? -7.987 -13.194 -19.125 1.00 82.62 246 TRP A O 1
ATOM 1941 N N . GLN A 1 247 ? -9.329 -11.402 -18.924 1.00 85.88 247 GLN A N 1
ATOM 1942 C CA . GLN A 1 247 ? -8.606 -10.577 -19.903 1.00 85.88 247 GLN A CA 1
ATOM 1943 C C . GLN A 1 247 ? -7.448 -9.847 -19.237 1.00 85.88 247 GLN A C 1
ATOM 1945 O O . GLN A 1 247 ? -6.330 -9.837 -19.741 1.00 85.88 247 GLN A O 1
ATOM 1950 N N . THR A 1 248 ? -7.720 -9.245 -18.082 1.00 89.00 248 THR A N 1
ATOM 1951 C CA . THR A 1 248 ? -6.724 -8.538 -17.292 1.00 89.00 248 THR A CA 1
ATOM 1952 C C . THR A 1 248 ? -6.931 -8.807 -15.810 1.00 89.00 248 THR A C 1
ATOM 1954 O O . THR A 1 248 ? -8.037 -9.124 -15.357 1.00 89.00 248 THR A O 1
ATOM 1957 N N . PHE A 1 249 ? -5.854 -8.672 -15.046 1.00 91.06 249 PHE A N 1
ATOM 1958 C CA . PHE A 1 249 ? -5.917 -8.642 -13.593 1.00 91.06 249 PHE A CA 1
ATOM 1959 C C . PHE A 1 249 ? -4.906 -7.646 -13.031 1.00 91.06 249 PHE A C 1
ATOM 1961 O O . PHE A 1 249 ? -3.944 -7.263 -13.699 1.00 91.06 249 PHE A O 1
ATOM 1968 N N . SER A 1 250 ? -5.124 -7.230 -11.789 1.00 91.38 250 SER A N 1
ATOM 1969 C CA . SER A 1 250 ? -4.205 -6.359 -11.066 1.00 91.38 250 SER A CA 1
ATOM 1970 C C . SER A 1 250 ? -3.824 -6.947 -9.721 1.00 91.38 250 SER A C 1
ATOM 1972 O O . SER A 1 250 ? -4.653 -7.549 -9.036 1.00 91.38 250 SER A O 1
ATOM 1974 N N . LEU A 1 251 ? -2.573 -6.724 -9.332 1.00 93.38 251 LEU A N 1
ATOM 1975 C CA . LEU A 1 251 ? -2.024 -7.125 -8.041 1.00 93.38 251 LEU A CA 1
ATOM 1976 C C . LEU A 1 251 ? -1.384 -5.909 -7.379 1.00 93.38 251 LEU A C 1
ATOM 1978 O O . LEU A 1 251 ? -0.633 -5.185 -8.034 1.00 93.38 251 LEU A O 1
ATOM 1982 N N . ALA A 1 252 ? -1.657 -5.692 -6.096 1.00 94.69 252 ALA A N 1
ATOM 1983 C CA . ALA A 1 252 ? -0.999 -4.660 -5.306 1.00 94.69 252 ALA A CA 1
ATOM 1984 C C . ALA A 1 252 ? -0.400 -5.243 -4.028 1.00 94.69 252 ALA A C 1
ATOM 1986 O O . ALA A 1 252 ? -1.020 -6.066 -3.351 1.00 94.69 25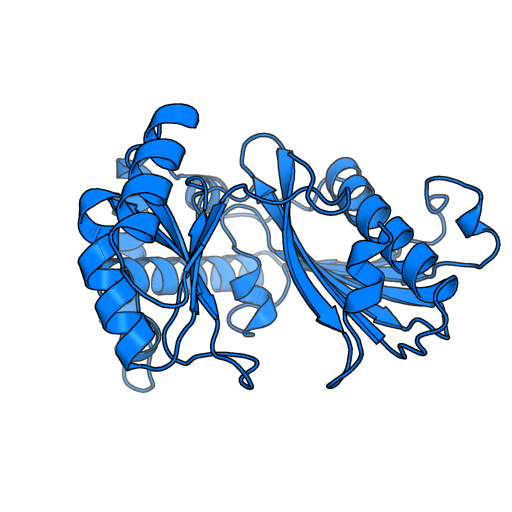2 ALA A O 1
ATOM 1987 N N . GLY A 1 253 ? 0.798 -4.788 -3.679 1.00 95.50 253 GLY A N 1
ATOM 1988 C CA . GLY A 1 253 ? 1.509 -5.251 -2.497 1.00 95.50 253 GLY A CA 1
ATOM 1989 C C . GLY A 1 253 ? 2.573 -4.272 -2.030 1.00 95.50 253 GLY A C 1
ATOM 1990 O O . GLY A 1 253 ? 2.953 -3.359 -2.757 1.00 95.50 253 GLY A O 1
ATOM 1991 N N . SER A 1 254 ? 3.064 -4.480 -0.815 1.00 96.56 254 SER A N 1
ATOM 1992 C CA . SER A 1 254 ? 4.124 -3.669 -0.221 1.00 96.56 254 SER A CA 1
ATOM 1993 C C . SER A 1 254 ? 5.181 -4.543 0.426 1.00 96.56 254 SER A C 1
ATOM 1995 O O . SER A 1 254 ? 4.886 -5.588 1.008 1.00 96.56 254 SER A O 1
ATOM 1997 N N . PHE A 1 255 ? 6.425 -4.093 0.354 1.00 96.62 255 PHE A N 1
ATOM 1998 C CA . PHE A 1 255 ? 7.507 -4.605 1.176 1.00 96.62 255 PHE A CA 1
ATOM 1999 C C . PHE A 1 255 ? 7.500 -3.863 2.504 1.00 96.62 255 PHE A C 1
ATOM 2001 O O . PHE A 1 255 ? 7.744 -2.663 2.537 1.00 96.62 255 PHE A O 1
ATOM 2008 N N . LEU A 1 256 ? 7.244 -4.569 3.602 1.00 93.06 256 LEU A N 1
ATOM 2009 C CA . LEU A 1 256 ? 7.343 -4.000 4.947 1.00 93.06 256 LEU A CA 1
ATOM 2010 C C . LEU A 1 256 ? 8.813 -3.713 5.303 1.00 93.06 256 LEU A C 1
ATOM 2012 O O . LEU A 1 256 ? 9.719 -4.233 4.654 1.00 93.06 256 LEU A O 1
ATOM 2016 N N . SER A 1 257 ? 9.065 -2.978 6.390 1.00 83.94 257 SER A N 1
ATOM 2017 C CA . SER A 1 257 ? 10.404 -2.562 6.863 1.00 83.94 257 SER A CA 1
ATOM 2018 C C . SER A 1 257 ? 11.472 -3.665 6.998 1.00 83.94 257 SER A C 1
ATOM 2020 O O . SER A 1 257 ? 12.661 -3.365 7.029 1.00 83.94 257 SER A O 1
ATOM 2022 N N . GLN A 1 258 ? 11.081 -4.941 7.054 1.00 85.06 258 GLN A N 1
ATOM 2023 C CA . GLN A 1 258 ? 11.987 -6.102 7.094 1.00 85.06 258 GLN A CA 1
ATOM 2024 C C . GLN A 1 258 ? 12.170 -6.794 5.729 1.00 85.06 258 GLN A C 1
ATOM 2026 O O . GLN A 1 258 ? 12.691 -7.904 5.662 1.00 85.06 258 GLN A O 1
ATOM 2031 N N . GLY A 1 259 ? 11.681 -6.196 4.641 1.00 88.31 259 GLY A N 1
ATOM 2032 C CA . GLY A 1 259 ? 11.689 -6.790 3.300 1.00 88.31 259 GLY A CA 1
ATOM 2033 C C . GLY A 1 259 ? 10.652 -7.900 3.095 1.00 88.31 259 GLY A C 1
ATOM 2034 O O . GLY A 1 259 ? 10.654 -8.557 2.057 1.00 88.31 259 GLY A O 1
ATOM 2035 N N . ARG A 1 260 ? 9.744 -8.127 4.055 1.00 92.81 260 ARG A N 1
ATOM 2036 C CA . ARG A 1 260 ? 8.617 -9.058 3.885 1.00 92.81 260 ARG A CA 1
ATOM 2037 C C . ARG A 1 260 ? 7.617 -8.455 2.899 1.00 92.81 260 ARG A C 1
ATOM 2039 O O . ARG A 1 260 ? 7.030 -7.420 3.203 1.00 92.81 260 ARG A O 1
ATOM 2046 N N . LEU A 1 261 ? 7.385 -9.131 1.775 1.00 95.00 261 LEU A N 1
ATOM 2047 C CA . LEU A 1 261 ? 6.288 -8.804 0.864 1.00 95.00 261 LEU A CA 1
ATOM 2048 C C . LEU A 1 261 ? 4.938 -9.107 1.528 1.00 95.00 261 LEU A C 1
ATOM 2050 O O . LEU A 1 261 ? 4.788 -10.122 2.214 1.00 95.00 261 LEU A O 1
ATOM 2054 N N . VAL A 1 262 ? 3.964 -8.233 1.309 1.00 94.50 262 VAL A N 1
ATOM 2055 C CA . VAL A 1 262 ? 2.556 -8.426 1.643 1.00 94.50 262 VAL A CA 1
ATOM 2056 C C . VAL A 1 262 ? 1.716 -8.024 0.439 1.00 94.50 262 VAL A C 1
ATOM 2058 O O . VAL A 1 262 ? 1.816 -6.894 -0.024 1.00 94.50 262 VAL A O 1
ATOM 2061 N N . ILE A 1 263 ? 0.877 -8.929 -0.050 1.00 93.50 263 ILE A N 1
ATOM 2062 C CA . ILE A 1 263 ? -0.152 -8.644 -1.048 1.00 93.50 263 ILE A CA 1
ATOM 2063 C C . ILE A 1 263 ? -1.389 -8.111 -0.331 1.00 93.50 263 ILE A C 1
ATOM 2065 O O . ILE A 1 263 ? -1.902 -8.739 0.598 1.00 93.50 263 ILE A O 1
ATOM 2069 N N . TRP A 1 264 ? -1.845 -6.937 -0.759 1.00 89.94 264 TRP A N 1
ATOM 2070 C CA . TRP A 1 264 ? -2.985 -6.237 -0.174 1.00 89.94 264 TRP A CA 1
ATOM 2071 C C . TRP A 1 264 ? -4.264 -6.491 -0.943 1.00 89.94 264 TRP A C 1
ATOM 2073 O O . TRP A 1 264 ? -5.289 -6.787 -0.338 1.00 89.94 264 TRP A O 1
ATOM 2083 N N . ASP A 1 265 ? -4.185 -6.352 -2.265 1.00 85.06 265 ASP A N 1
ATOM 2084 C CA . ASP A 1 265 ? -5.349 -6.318 -3.129 1.00 85.06 265 ASP A CA 1
ATOM 2085 C C . ASP A 1 265 ? -5.095 -7.117 -4.409 1.00 85.06 265 ASP A C 1
ATOM 2087 O O . ASP A 1 265 ? -4.014 -7.069 -5.007 1.00 85.06 265 ASP A O 1
ATOM 2091 N N . PHE A 1 266 ? -6.13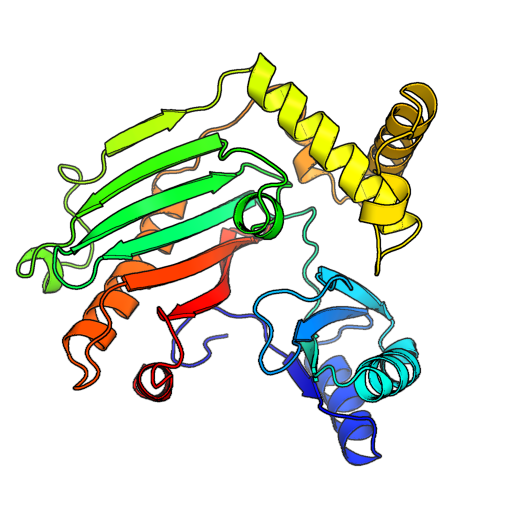5 -7.831 -4.829 1.00 82.75 266 PHE A N 1
ATOM 2092 C CA . PHE A 1 266 ? -6.206 -8.554 -6.086 1.00 82.75 266 PHE A CA 1
ATOM 2093 C C . PHE A 1 266 ? -7.505 -8.159 -6.795 1.00 82.75 266 PHE A C 1
ATOM 2095 O O . PHE A 1 266 ? -8.589 -8.300 -6.227 1.00 82.75 266 PHE A O 1
ATOM 2102 N N . PHE A 1 267 ? -7.400 -7.660 -8.027 1.00 77.50 267 PHE A N 1
ATOM 2103 C CA . PHE A 1 267 ? -8.550 -7.195 -8.801 1.00 77.50 267 PHE A CA 1
ATOM 2104 C C . PHE A 1 267 ? -8.640 -7.958 -10.128 1.00 77.50 267 PHE A C 1
ATOM 2106 O O . PHE A 1 267 ? -7.848 -7.677 -11.031 1.00 77.50 267 PHE A O 1
ATOM 2113 N N . PRO A 1 268 ? -9.593 -8.890 -10.295 1.00 70.56 268 PRO A N 1
ATOM 2114 C CA . PRO A 1 268 ? -9.939 -9.381 -11.621 1.00 70.56 268 PRO A CA 1
ATOM 2115 C C . PRO A 1 268 ? -10.705 -8.287 -12.385 1.00 70.56 268 PRO A C 1
ATOM 2117 O O . PRO A 1 268 ? -11.376 -7.439 -11.786 1.00 70.56 268 PRO A O 1
ATOM 2120 N N . ALA A 1 269 ? -10.633 -8.283 -13.714 1.00 57.91 269 ALA A N 1
ATOM 2121 C CA . ALA A 1 269 ? -11.475 -7.396 -14.511 1.00 57.91 269 ALA A CA 1
ATOM 2122 C C . ALA A 1 269 ? -12.949 -7.855 -14.494 1.00 57.91 269 ALA A C 1
ATOM 2124 O O . ALA A 1 269 ? -13.293 -8.884 -15.069 1.00 57.91 269 ALA A O 1
ATOM 2125 N N . GLY A 1 270 ? -13.837 -7.058 -13.886 1.00 56.78 270 GLY A N 1
ATOM 2126 C CA . GLY A 1 270 ? -15.296 -7.272 -13.887 1.00 56.78 270 GLY A CA 1
ATOM 2127 C C . GLY A 1 270 ? -15.816 -8.199 -12.777 1.00 56.78 270 GLY A C 1
ATOM 2128 O O . GLY A 1 270 ? -15.091 -8.527 -11.844 1.00 56.78 270 GLY A O 1
ATOM 2129 N N . ASP A 1 271 ? -17.078 -8.638 -12.887 1.00 54.69 271 ASP A N 1
ATOM 2130 C CA . ASP A 1 271 ? -17.752 -9.551 -11.936 1.00 54.69 271 ASP A CA 1
ATOM 2131 C C . ASP A 1 271 ? -17.307 -11.021 -12.113 1.00 54.69 271 ASP A C 1
ATOM 2133 O O . ASP A 1 271 ? -18.108 -11.957 -12.056 1.00 54.69 271 ASP A O 1
ATOM 2137 N N . GLN A 1 272 ? -16.030 -11.235 -12.431 1.00 59.50 272 GLN A N 1
ATOM 2138 C CA . GLN A 1 272 ? -15.503 -12.547 -12.787 1.00 59.50 272 GLN A CA 1
ATOM 2139 C C . GLN A 1 272 ? -15.208 -13.405 -11.552 1.00 59.50 272 GLN A C 1
ATOM 2141 O O . GLN A 1 272 ? -14.919 -12.917 -10.461 1.00 59.50 272 GLN A O 1
ATOM 2146 N N . ASP A 1 273 ? -15.306 -14.718 -11.750 1.00 56.69 273 ASP A N 1
ATOM 2147 C CA . ASP A 1 273 ? -15.251 -15.730 -10.701 1.00 56.69 273 ASP A CA 1
ATOM 2148 C C . ASP A 1 273 ? -13.876 -15.800 -10.020 1.00 56.69 273 ASP A C 1
ATOM 2150 O O . ASP A 1 273 ? -12.907 -16.279 -10.606 1.00 56.69 273 ASP A O 1
ATOM 2154 N N . THR A 1 274 ? -13.792 -15.350 -8.766 1.00 59.88 274 THR A N 1
ATOM 2155 C CA . THR A 1 274 ? -12.559 -15.347 -7.961 1.00 59.88 274 THR A CA 1
ATOM 2156 C C . THR A 1 274 ? -12.189 -16.717 -7.386 1.00 59.88 274 THR A C 1
ATOM 2158 O O . THR A 1 274 ? -11.162 -16.823 -6.713 1.00 59.88 274 THR A O 1
ATOM 2161 N N . ARG A 1 275 ? -12.959 -17.786 -7.664 1.00 59.38 275 ARG A N 1
ATOM 2162 C CA . ARG A 1 275 ? -12.657 -19.160 -7.206 1.00 59.38 275 ARG A CA 1
ATOM 2163 C C . ARG A 1 275 ? -11.287 -19.673 -7.652 1.00 59.38 275 ARG A C 1
ATOM 2165 O O . ARG A 1 275 ? -10.722 -20.503 -6.949 1.00 59.38 275 ARG A O 1
ATOM 2172 N N . VAL A 1 276 ? -10.725 -19.133 -8.736 1.00 56.78 276 VAL A N 1
ATOM 2173 C CA . VAL A 1 276 ? -9.357 -19.430 -9.211 1.00 56.78 276 VAL A CA 1
ATOM 2174 C C . VAL A 1 276 ? -8.306 -19.207 -8.117 1.00 56.78 276 VAL A C 1
ATOM 2176 O O . VAL A 1 276 ? -7.319 -19.932 -8.040 1.00 56.78 276 VAL A O 1
ATOM 2179 N N . LEU A 1 277 ? -8.533 -18.254 -7.207 1.00 56.38 277 LEU A N 1
ATOM 2180 C CA . LEU A 1 277 ? -7.622 -18.006 -6.087 1.00 56.38 277 LEU A CA 1
ATOM 2181 C C . LEU A 1 277 ? -7.600 -19.152 -5.069 1.00 56.38 277 LEU A C 1
ATOM 2183 O O . LEU A 1 277 ? -6.642 -19.263 -4.317 1.00 56.38 277 LEU A O 1
ATOM 2187 N N . CYS A 1 278 ? -8.628 -20.004 -5.025 1.00 56.34 278 CYS A N 1
ATOM 2188 C CA . CYS A 1 278 ? -8.664 -21.155 -4.126 1.00 56.34 278 CYS A CA 1
ATOM 2189 C C . CYS A 1 278 ? -7.799 -22.331 -4.603 1.00 56.34 278 CYS A C 1
ATOM 2191 O O . CYS A 1 278 ? -7.566 -23.248 -3.817 1.00 56.34 278 CYS A O 1
ATOM 2193 N N . GLU A 1 279 ? -7.336 -22.306 -5.857 1.00 54.25 279 GLU A N 1
ATOM 2194 C CA . GLU A 1 279 ? -6.518 -23.356 -6.483 1.00 54.25 279 GLU A CA 1
ATOM 2195 C C . GLU A 1 279 ? -4.998 -23.116 -6.324 1.00 54.25 279 GLU A C 1
ATOM 2197 O O . GLU A 1 279 ? -4.194 -23.934 -6.772 1.00 54.25 279 GLU A O 1
ATOM 2202 N N . LEU A 1 280 ? -4.613 -22.014 -5.660 1.00 51.81 280 LEU A N 1
ATOM 2203 C CA . LEU A 1 280 ? -3.238 -21.592 -5.338 1.00 51.81 280 LEU A CA 1
ATOM 2204 C C . LEU A 1 280 ? -2.753 -22.078 -3.963 1.00 51.81 280 LEU A C 1
ATOM 2206 O O . LEU A 1 280 ? -1.533 -22.366 -3.860 1.00 51.81 280 LEU A O 1
#

Foldseek 3Di:
DQDLHAFAFDWDKALADDPVNLVVLVVVCVVLVHQKWFKDKDAPPDPDDLWGGRDIDGSVCVHVVRHVQSVVRMIIITGDDAHLQQFQKKKKKKAFLVFQKMKMFMAGWRHHNCCVVVVLAHGQWIWIFGDDPVCLVPLFDDPPGIDTPDHDDQVSLLVRLLSSLLLQLLCVVPVTRSVVQVDDPNDPVSSVVSSVSSCVVCVVVVSCGSVVCNRHGDDDDPVLVRVVVSVVSVLSVLQNVDPWDFRMKMWIWTQGNVRRIHTDDIGTPDPTDPCSSVND

pLDDT: mean 88.89, std 12.7, range [49.44, 98.5]

Sequence (280 aa):
MQAHAFPVLCGLILGGWSRKSEEAVIRFCRERNVSDLLVRIEKPGQRWATRRGGYTIASESARSLVENLASEGMVTILLEPASPYMDLFSLTSVCDVDTGKVDVEVVGPGFDASDILRGDINPHERFELSFDDRTAQSWLPTNSEIRRSYAVEDESYRASVQRRLVKIGARLRNPSYPDELMGVGASSSFLKALAEEAIQHLRKSGQTTLVDHIDEYEPIPTVLLGTFLNELLRLFQVIKASEVRWQTFSLAGSFLSQGRLVIWDFFPAGDQDTRVLCEL

Secondary structure (DSSP, 8-state):
-EETTEE---EEEESS--HHHHHHHHHHHHHHT-SEEEEEEE-TT-S--SS---EEEEGGGHHHHHHHHHHTTPEEEEES---TTS-SEEEEEEEETTT-EEEEEEE-TT--HHHHHTTSS--SEEEEEE--TTGGGSSS--TTS-EEEEE--HHHHHHHHHHHHHHHHHHHH-SS-THHHHSTT--HHHHHHHHHHHHHHHHHHT--HHHHTSSSPPPPPHHHHHHHHHHHHHHHHHHHHSSS--SEEEEEEEE-TTS-EEEEEEEESSS--GGGGGG-